Protein AF-A0AAN6SL76-F1 (afdb_monomer_lite)

Secondary structure (DSSP, 8-state):
-HHHHHHHHHTT-SS--HHHHHHHHHHHHTPPPPHHHHHHHHHHHHTT-S-EEEEE--GGGS--GGGHHHHHHHHHHHHHHHSTTTEEEEE-----GGGHHHHTTTT--SHHHHHHHHHT--SSHHHHHHHHHHTS-GGGHHHHHHHHHHHHH-SSPEEHHHHHHHHH--TTSSSSS-GGG--SSGGGGGGTSTTT-EEEEE--SSGGG-EEEEE-S-HHHHHHHTSHHHHTSTTGGG---HHHHHHHHHHHHHHHHHHHHT--HHHHHTT---TTHHHHHHHHHHHHHTS-GGGS-TT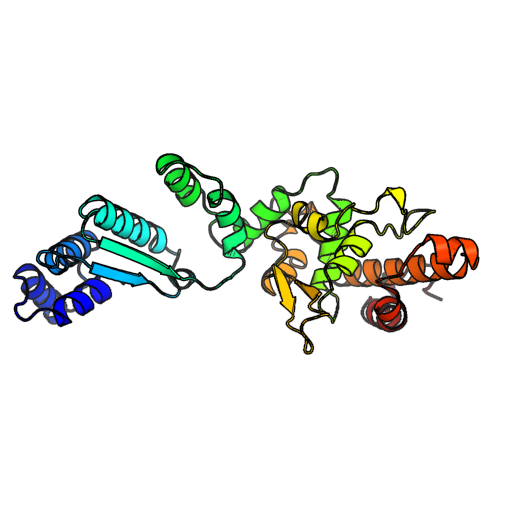T--

Structure (mmCIF, N/CA/C/O backbone):
data_AF-A0AAN6SL76-F1
#
_entry.id   AF-A0AAN6SL76-F1
#
loop_
_atom_site.group_PDB
_atom_site.id
_atom_site.type_symbol
_atom_site.label_atom_id
_atom_site.label_alt_id
_atom_site.label_comp_id
_atom_site.label_asym_id
_atom_site.label_entity_id
_atom_site.label_seq_id
_atom_site.pdbx_PDB_ins_code
_atom_site.Cartn_x
_atom_site.Cartn_y
_atom_site.Cartn_z
_atom_site.occupancy
_atom_site.B_iso_or_equiv
_atom_site.auth_seq_id
_atom_site.auth_comp_id
_atom_site.auth_asym_id
_atom_site.auth_atom_id
_atom_site.pdbx_PDB_model_num
ATOM 1 N N . MET A 1 1 ? -16.957 -5.803 28.750 1.00 74.31 1 MET A N 1
ATOM 2 C CA . MET A 1 1 ? -16.153 -4.587 28.997 1.00 74.31 1 MET A CA 1
ATOM 3 C C . MET A 1 1 ? -16.801 -3.618 29.992 1.00 74.31 1 MET A C 1
ATOM 5 O O . MET A 1 1 ? -16.185 -3.371 31.018 1.00 74.31 1 MET A O 1
ATOM 9 N N . LEU A 1 2 ? -18.035 -3.133 29.777 1.00 77.12 2 LEU A N 1
ATOM 10 C CA . LEU A 1 2 ? -18.722 -2.196 30.699 1.00 77.12 2 LEU A CA 1
ATOM 11 C C . LEU A 1 2 ? -18.770 -2.674 32.162 1.00 77.12 2 LEU A C 1
ATOM 13 O O . LEU A 1 2 ? -18.419 -1.925 33.066 1.00 77.12 2 LEU A O 1
ATOM 17 N N . ALA A 1 3 ? -19.094 -3.952 32.389 1.00 78.44 3 ALA A N 1
ATOM 18 C CA . ALA A 1 3 ? -19.070 -4.558 33.723 1.00 78.44 3 ALA A CA 1
ATOM 19 C C . ALA A 1 3 ? -17.688 -4.478 34.403 1.00 78.44 3 ALA A C 1
ATOM 21 O O . ALA A 1 3 ? -17.600 -4.302 35.614 1.00 78.44 3 ALA A O 1
ATOM 22 N N . SER A 1 4 ? -16.601 -4.576 33.628 1.00 81.56 4 SER A N 1
ATOM 23 C CA . SER A 1 4 ? -15.237 -4.445 34.150 1.00 81.56 4 SER A CA 1
ATOM 24 C C . SER A 1 4 ? -14.939 -3.006 34.564 1.00 81.56 4 SER A C 1
ATOM 26 O O . SER A 1 4 ? -14.379 -2.795 35.633 1.00 81.56 4 SER A O 1
ATOM 28 N N . LEU A 1 5 ? -15.350 -2.022 33.758 1.00 82.56 5 LEU A N 1
ATOM 29 C CA . LEU A 1 5 ? -15.181 -0.603 34.084 1.00 82.56 5 LEU A CA 1
ATOM 30 C C . LEU A 1 5 ? -15.955 -0.227 35.353 1.00 82.56 5 LEU A C 1
ATOM 32 O O . LEU A 1 5 ? -15.377 0.349 36.272 1.00 82.56 5 LEU A O 1
ATOM 36 N N . ALA A 1 6 ? -17.227 -0.630 35.441 1.00 81.81 6 ALA A N 1
ATOM 37 C CA . ALA A 1 6 ? -18.047 -0.412 36.631 1.00 81.81 6 ALA A CA 1
ATOM 38 C C . ALA A 1 6 ? -17.403 -1.056 37.870 1.00 81.81 6 ALA A C 1
ATOM 40 O O . ALA A 1 6 ? -17.207 -0.388 38.882 1.00 81.81 6 ALA A O 1
ATOM 41 N N . LYS A 1 7 ? -16.957 -2.318 37.765 1.00 81.19 7 LYS A N 1
ATOM 42 C CA . LYS A 1 7 ? -16.246 -3.015 38.848 1.00 81.19 7 LYS A CA 1
ATOM 43 C C . LYS A 1 7 ? -14.981 -2.272 39.292 1.00 81.19 7 LYS A C 1
ATOM 45 O O . LYS A 1 7 ? -14.752 -2.132 40.490 1.00 81.19 7 LYS A O 1
ATOM 50 N N . GLN A 1 8 ? -14.154 -1.820 38.351 1.00 84.62 8 GLN A N 1
ATOM 51 C CA . GLN A 1 8 ? -12.899 -1.125 38.654 1.00 84.62 8 GLN A CA 1
ATOM 52 C C . GLN A 1 8 ? -13.138 0.218 39.350 1.00 84.62 8 GLN A C 1
ATOM 54 O O . GLN A 1 8 ? -12.420 0.544 40.292 1.00 84.62 8 GLN A O 1
ATOM 59 N N . LEU A 1 9 ? -14.166 0.965 38.942 1.00 82.62 9 LEU A N 1
ATOM 60 C CA . LEU A 1 9 ? -14.553 2.215 39.599 1.00 82.62 9 LEU A CA 1
ATOM 61 C C . LEU A 1 9 ? -15.116 1.968 40.999 1.00 82.62 9 LEU A C 1
ATOM 63 O O . LEU A 1 9 ? -14.735 2.652 41.945 1.00 82.62 9 LEU A O 1
ATOM 67 N N . CYS A 1 10 ? -15.958 0.948 41.162 1.00 80.75 10 CYS A N 1
ATOM 68 C CA . CYS A 1 10 ? -16.497 0.576 42.467 1.00 80.75 10 CYS A CA 1
ATOM 69 C C . CYS A 1 10 ? -15.416 0.104 43.441 1.00 80.75 10 CYS A C 1
ATOM 71 O O . CYS A 1 10 ? -15.482 0.445 44.616 1.00 80.75 10 CYS A O 1
ATOM 73 N N . ALA A 1 11 ? -14.382 -0.593 42.963 1.00 80.56 11 ALA A N 1
ATOM 74 C CA . ALA A 1 11 ? -13.235 -0.981 43.786 1.00 80.56 11 ALA A CA 1
ATOM 75 C C . ALA A 1 11 ? -12.444 0.222 44.339 1.00 80.56 11 ALA A C 1
ATOM 77 O O . ALA A 1 11 ? -11.642 0.065 45.256 1.00 80.56 11 ALA A O 1
ATOM 78 N N . ARG A 1 12 ? -12.655 1.42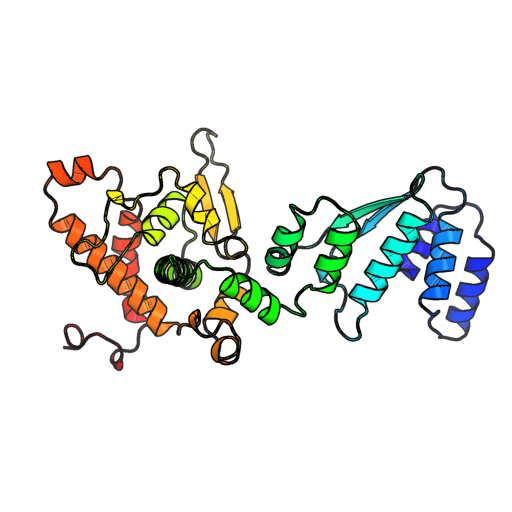6 43.794 1.00 81.44 12 ARG A N 1
ATOM 79 C CA . ARG A 1 12 ? -12.060 2.679 44.277 1.00 81.44 12 ARG A CA 1
ATOM 80 C C . ARG A 1 12 ? -12.983 3.457 45.216 1.00 81.44 12 ARG A C 1
ATOM 82 O O . ARG A 1 12 ? -12.661 4.593 45.557 1.00 81.44 12 ARG A O 1
ATOM 89 N N . ARG A 1 13 ? -14.114 2.877 45.640 1.00 74.94 13 ARG A N 1
ATOM 90 C CA . ARG A 1 13 ? -15.057 3.507 46.573 1.00 74.94 13 ARG A CA 1
ATOM 91 C C . ARG A 1 13 ? -15.061 2.813 47.935 1.00 74.94 13 ARG A C 1
ATOM 93 O O . ARG A 1 13 ? -15.042 1.588 47.983 1.00 74.94 13 ARG A O 1
ATOM 100 N N . PRO A 1 14 ? -15.174 3.581 49.032 1.00 68.62 14 PRO A N 1
ATOM 101 C CA . PRO A 1 14 ? -15.390 3.016 50.361 1.00 68.62 14 PRO A CA 1
ATOM 102 C C . PRO A 1 14 ? -16.825 2.496 50.563 1.00 68.62 14 PRO A C 1
ATOM 104 O O . PRO A 1 14 ? -17.034 1.621 51.394 1.00 68.62 14 PRO A O 1
ATOM 107 N N . VAL A 1 15 ? -17.806 3.007 49.804 1.00 74.75 15 VAL A N 1
ATOM 108 C CA . VAL A 1 15 ? -19.219 2.594 49.873 1.00 74.75 15 VAL A CA 1
ATOM 109 C C . VAL A 1 15 ? -19.714 2.226 48.476 1.00 74.75 15 VAL A C 1
ATOM 111 O O . VAL A 1 15 ? -19.543 2.996 47.525 1.00 74.75 15 VAL A O 1
ATOM 114 N N . LEU A 1 16 ? -20.313 1.041 48.352 1.00 70.44 16 LEU A N 1
ATOM 115 C CA . LEU A 1 16 ? -20.856 0.533 47.095 1.00 70.44 16 LEU A CA 1
ATOM 116 C C . LEU A 1 16 ? -22.226 1.186 46.807 1.00 70.44 16 LEU A C 1
ATOM 118 O O . LEU A 1 16 ? -23.068 1.237 47.701 1.00 70.44 16 LEU A O 1
ATOM 122 N N . PRO A 1 17 ? -22.495 1.677 45.584 1.00 71.88 17 PRO A N 1
ATOM 123 C CA . PRO A 1 17 ? -23.840 2.122 45.211 1.00 71.88 17 PRO A CA 1
ATOM 124 C C . PRO A 1 17 ? -24.850 0.961 45.232 1.00 71.88 17 PRO A C 1
ATOM 126 O O . PRO A 1 17 ? -24.512 -0.128 44.775 1.00 71.88 17 PRO A O 1
ATOM 129 N N . GLN A 1 18 ? -26.105 1.206 45.638 1.00 69.06 18 GLN A N 1
ATOM 130 C CA . GLN A 1 18 ? -27.192 0.198 45.649 1.00 69.06 18 GLN A CA 1
ATOM 131 C C . GLN A 1 18 ? -27.368 -0.523 44.302 1.00 69.06 18 GLN A C 1
ATOM 133 O O . GLN A 1 18 ? -27.629 -1.720 44.249 1.00 69.06 18 GLN A O 1
ATOM 138 N N . LEU A 1 19 ? -27.157 0.184 43.188 1.00 67.31 19 LEU A N 1
ATOM 139 C CA . LEU A 1 19 ? -27.242 -0.396 41.845 1.00 67.31 19 LEU A CA 1
ATOM 140 C C . LEU A 1 19 ? -26.150 -1.453 41.564 1.00 67.31 19 LEU A C 1
ATOM 142 O O . LEU A 1 19 ? -26.246 -2.183 40.587 1.00 67.31 19 LEU A O 1
ATOM 146 N N . MET A 1 20 ? -25.097 -1.539 42.385 1.00 68.25 20 MET A N 1
ATOM 147 C CA . MET A 1 20 ? -24.097 -2.610 42.294 1.00 68.25 20 MET A CA 1
ATOM 148 C C . MET A 1 20 ? -24.477 -3.853 43.089 1.00 68.25 20 MET A C 1
ATOM 150 O O . MET A 1 20 ? -24.061 -4.947 42.713 1.00 68.25 20 MET A O 1
ATOM 154 N N . GLU A 1 21 ? -25.255 -3.709 44.162 1.00 68.50 21 GLU A N 1
ATOM 155 C CA . GLU A 1 21 ? -25.778 -4.856 44.912 1.00 68.50 21 GLU A CA 1
ATOM 156 C C . GLU A 1 21 ? -26.718 -5.671 44.020 1.00 68.50 21 GLU A C 1
ATOM 158 O O . GLU A 1 21 ? -26.606 -6.893 43.953 1.00 68.50 21 GLU A O 1
ATOM 163 N N . SER A 1 22 ? -27.529 -5.000 43.195 1.00 70.88 22 SER A N 1
ATOM 164 C CA . SER A 1 22 ? -28.382 -5.682 42.217 1.00 70.88 22 SER A CA 1
ATOM 165 C C . SER A 1 22 ? -27.598 -6.404 41.113 1.00 70.88 22 SER A C 1
ATOM 167 O O . SER A 1 22 ? -28.089 -7.388 40.570 1.00 70.88 22 SER A O 1
ATOM 169 N N . LEU A 1 23 ? -26.358 -5.995 40.797 1.00 74.19 23 LEU A N 1
ATOM 170 C CA . LEU A 1 23 ? -25.490 -6.740 39.870 1.00 74.19 23 LEU A CA 1
ATOM 171 C C . LEU A 1 23 ? -24.939 -8.037 40.478 1.00 74.19 23 LEU A C 1
ATOM 173 O O . LEU A 1 23 ? -24.610 -8.960 39.729 1.00 74.19 23 LEU A O 1
ATOM 177 N N . TYR A 1 24 ? -24.833 -8.125 41.807 1.00 70.00 24 TYR A N 1
ATOM 178 C CA . TYR A 1 24 ? -24.441 -9.362 42.485 1.00 70.00 24 TYR A CA 1
ATOM 179 C C . TYR A 1 24 ? -25.513 -10.449 42.340 1.00 70.00 24 TYR A C 1
ATOM 181 O O . TYR A 1 24 ? -25.159 -11.608 42.135 1.00 70.00 24 TYR A O 1
ATOM 189 N N . GLU A 1 25 ? -26.798 -10.085 42.320 1.00 78.69 25 GLU A N 1
ATOM 190 C CA . GLU A 1 25 ? -27.895 -11.042 42.104 1.00 78.69 25 GLU A CA 1
ATOM 191 C C . GLU A 1 25 ? -27.812 -11.735 40.735 1.00 78.69 25 GLU A C 1
ATOM 193 O O . GLU A 1 25 ? -28.042 -12.940 40.635 1.00 78.69 25 GLU A O 1
ATOM 198 N N . TYR A 1 26 ? -27.410 -11.018 39.677 1.00 80.50 26 TYR A N 1
ATOM 199 C CA . TYR A 1 26 ? -27.177 -11.628 38.357 1.00 80.50 26 TYR A CA 1
ATOM 200 C C . TYR A 1 26 ? -26.077 -12.691 38.410 1.00 80.50 26 TYR A C 1
ATOM 202 O O . TYR A 1 26 ? -26.186 -13.734 37.766 1.00 80.50 26 TYR A O 1
ATOM 210 N N . LYS A 1 27 ? -25.026 -12.451 39.207 1.00 73.88 27 LYS A N 1
ATOM 211 C CA . LYS A 1 27 ? -23.938 -13.414 39.400 1.00 73.88 27 LYS A CA 1
ATOM 212 C C . LYS A 1 27 ? -24.430 -14.673 40.116 1.00 73.88 27 LYS A C 1
ATOM 214 O O . LYS A 1 27 ? -24.034 -15.762 39.713 1.00 73.88 27 LYS A O 1
ATOM 219 N N . GLU A 1 28 ? -25.279 -14.537 41.134 1.00 78.94 28 GLU A N 1
ATOM 220 C CA . GLU A 1 28 ? -25.865 -15.689 41.837 1.00 78.94 28 GLU A CA 1
ATOM 221 C C . GLU A 1 28 ? -26.805 -16.508 40.945 1.00 78.94 28 GLU A C 1
ATOM 223 O O . GLU A 1 28 ? -26.819 -17.733 41.031 1.00 78.94 28 GLU A O 1
ATOM 228 N N . ARG A 1 29 ? -27.531 -15.851 40.033 1.00 83.88 29 ARG A N 1
ATOM 229 C CA . ARG A 1 29 ? -28.423 -16.510 39.062 1.00 83.88 29 ARG A CA 1
ATOM 230 C C . ARG A 1 29 ? -27.704 -17.083 37.835 1.00 83.88 29 ARG A C 1
ATOM 232 O O . ARG A 1 29 ? -28.327 -17.768 37.033 1.00 83.88 29 ARG A O 1
ATOM 239 N N . GLY A 1 30 ? -26.406 -16.816 37.666 1.00 77.69 30 GLY A N 1
ATOM 240 C CA . GLY A 1 30 ? -25.647 -17.223 36.477 1.00 77.69 30 GLY A CA 1
ATOM 241 C C . GLY A 1 30 ? -26.026 -16.456 35.202 1.00 77.69 30 GLY A C 1
ATOM 242 O O . GLY A 1 30 ? -25.712 -16.892 34.094 1.00 77.69 30 GLY A O 1
ATOM 243 N N . GLU A 1 31 ? -26.685 -15.308 35.345 1.00 83.38 31 GLU A N 1
ATOM 244 C CA . GLU A 1 31 ? -27.176 -14.487 34.243 1.00 83.38 31 GLU A CA 1
ATOM 245 C C . GLU A 1 31 ? -26.213 -13.335 33.926 1.00 83.38 31 GLU A C 1
ATOM 247 O O . GLU A 1 31 ? -25.402 -12.903 34.750 1.00 83.38 31 GLU A O 1
ATOM 252 N N . ARG A 1 32 ? -26.293 -12.807 32.698 1.00 78.12 32 ARG A N 1
ATOM 253 C CA . ARG A 1 32 ? -25.546 -11.607 32.300 1.00 78.12 32 ARG A CA 1
ATOM 254 C C . ARG A 1 32 ? -26.485 -10.398 32.273 1.00 78.12 32 ARG A C 1
ATOM 256 O O . ARG A 1 32 ? -27.468 -10.453 31.537 1.00 78.12 32 ARG A O 1
ATOM 263 N N . PRO A 1 33 ? -26.163 -9.305 32.990 1.00 83.38 33 PRO A N 1
ATOM 264 C CA . PRO A 1 33 ? -26.927 -8.068 32.899 1.00 83.38 33 PRO A CA 1
ATOM 265 C C . PRO A 1 33 ? -26.905 -7.521 31.470 1.00 83.38 33 PRO A C 1
ATOM 267 O O . PRO A 1 33 ? -25.898 -7.650 30.759 1.00 83.38 33 PRO A O 1
ATOM 270 N N . ASP A 1 34 ? -27.995 -6.882 31.057 1.00 83.25 34 ASP A N 1
ATOM 271 C CA . ASP A 1 34 ? -28.067 -6.261 29.741 1.00 83.25 34 ASP A CA 1
ATOM 272 C C . ASP A 1 34 ? -27.229 -4.967 29.658 1.00 83.25 34 ASP A C 1
ATOM 274 O O . ASP A 1 34 ? -26.733 -4.426 30.652 1.00 83.25 34 ASP A O 1
ATOM 278 N N . ALA A 1 35 ? -27.041 -4.459 28.436 1.00 76.56 35 ALA A N 1
ATOM 279 C CA . ALA A 1 35 ? -26.219 -3.276 28.194 1.00 76.56 35 ALA A CA 1
ATOM 280 C C . ALA A 1 35 ? -26.746 -2.011 28.895 1.00 76.56 35 ALA A C 1
ATOM 282 O O . ALA A 1 35 ? -25.937 -1.204 29.348 1.00 76.56 35 ALA A O 1
ATOM 283 N N . LYS A 1 36 ? -28.071 -1.842 29.017 1.00 82.69 36 LYS A N 1
ATOM 284 C CA . LYS A 1 36 ? -28.673 -0.688 29.700 1.00 82.69 36 LYS A CA 1
ATOM 285 C C . LYS A 1 36 ? -28.446 -0.778 31.203 1.00 82.69 36 LYS A C 1
ATOM 287 O O . LYS A 1 36 ? -28.113 0.229 31.822 1.00 82.69 36 LYS A O 1
ATOM 292 N N . THR A 1 37 ? -28.575 -1.972 31.783 1.00 85.31 37 THR A N 1
ATOM 293 C CA . THR A 1 37 ? -28.266 -2.205 33.199 1.00 85.31 37 THR A CA 1
ATOM 294 C C . THR A 1 37 ? -26.800 -1.884 33.493 1.00 85.31 37 THR A C 1
ATOM 296 O O . THR A 1 37 ? -26.505 -1.177 34.453 1.00 85.31 37 THR A O 1
ATOM 299 N N . LEU A 1 38 ? -25.876 -2.342 32.639 1.00 83.94 38 LEU A N 1
ATOM 300 C CA . LEU A 1 38 ? -24.441 -2.070 32.787 1.00 83.94 38 LEU A CA 1
ATOM 301 C C . LEU A 1 38 ? -24.077 -0.592 32.582 1.00 83.94 38 LEU A C 1
ATOM 303 O O . LEU A 1 38 ? -23.156 -0.098 33.228 1.00 83.94 38 LEU A O 1
ATOM 307 N N . GLU A 1 39 ? -24.783 0.117 31.704 1.00 82.88 39 GLU A N 1
ATOM 308 C CA . GLU A 1 39 ? -24.615 1.558 31.490 1.00 82.88 39 GLU A CA 1
ATOM 309 C C . GLU A 1 39 ? -25.075 2.363 32.712 1.00 82.88 39 GLU A C 1
ATOM 311 O O . GLU A 1 39 ? -24.324 3.193 33.225 1.00 82.88 39 GLU A O 1
ATOM 316 N N . ALA A 1 40 ? -26.265 2.065 33.243 1.00 83.88 40 ALA A N 1
ATOM 317 C CA . ALA A 1 40 ? -26.762 2.687 34.470 1.00 83.88 40 ALA A CA 1
ATOM 318 C C . ALA A 1 40 ? -25.822 2.413 35.654 1.00 83.88 40 ALA A C 1
ATOM 320 O O . ALA A 1 40 ? -25.517 3.311 36.441 1.00 83.88 40 ALA A O 1
ATOM 321 N N . ALA A 1 41 ? -25.305 1.187 35.737 1.00 83.62 41 ALA A N 1
ATOM 322 C CA . ALA A 1 41 ? -24.309 0.793 36.716 1.00 83.62 41 ALA A CA 1
ATOM 323 C C . ALA A 1 41 ? -23.017 1.615 36.608 1.00 83.62 41 ALA A C 1
ATOM 325 O O . ALA A 1 41 ? -22.534 2.144 37.609 1.00 83.62 41 ALA A O 1
ATOM 326 N N . LEU A 1 42 ? -22.471 1.766 35.401 1.00 82.88 42 LEU A N 1
ATOM 327 C CA . LEU A 1 42 ? -21.270 2.564 35.172 1.00 82.88 42 LEU A CA 1
ATOM 328 C C . LEU A 1 42 ? -21.478 4.028 35.593 1.00 82.88 42 LEU A C 1
ATOM 330 O O . LEU A 1 42 ? -20.645 4.582 36.308 1.00 82.88 42 LEU A O 1
ATOM 334 N N . MET A 1 43 ? -22.617 4.621 35.230 1.00 82.31 43 MET A N 1
ATOM 335 C CA . MET A 1 43 ? -22.974 5.990 35.620 1.00 82.31 43 MET A CA 1
ATOM 336 C C . MET A 1 43 ? -23.095 6.147 37.142 1.00 82.31 43 MET A C 1
ATOM 338 O O . MET A 1 43 ? -22.551 7.092 37.715 1.00 82.31 43 MET A O 1
ATOM 342 N N . ALA A 1 44 ? -23.749 5.201 37.822 1.00 83.56 44 ALA A N 1
ATOM 343 C CA . ALA A 1 44 ? -23.850 5.200 39.281 1.00 83.56 44 ALA A CA 1
ATOM 344 C C . ALA A 1 44 ? -22.480 5.016 39.961 1.00 83.56 44 ALA A C 1
ATOM 346 O O . ALA A 1 44 ? -22.206 5.635 40.990 1.00 83.56 44 ALA A O 1
ATOM 347 N N . ALA A 1 45 ? -21.602 4.196 39.377 1.00 83.62 45 ALA A N 1
ATOM 348 C CA . ALA A 1 45 ? -20.240 3.998 39.862 1.00 83.62 45 ALA A CA 1
ATOM 349 C C . ALA A 1 45 ? -19.405 5.282 39.753 1.00 83.62 45 ALA A C 1
ATOM 351 O O . ALA A 1 45 ? -18.648 5.586 40.672 1.00 83.62 45 ALA A O 1
ATOM 352 N N . MET A 1 46 ? -19.579 6.053 38.676 1.00 81.19 46 MET A N 1
ATOM 353 C CA . MET A 1 46 ? -18.930 7.354 38.480 1.00 81.19 46 MET A CA 1
ATOM 354 C C . MET A 1 46 ? -19.495 8.457 39.389 1.00 81.19 46 MET A C 1
ATOM 356 O O . MET A 1 46 ? -18.778 9.393 39.746 1.00 81.19 46 MET A O 1
ATOM 360 N N . GLY A 1 47 ? -20.771 8.364 39.771 1.00 78.31 47 GLY A N 1
ATOM 361 C CA . GLY A 1 47 ? -21.442 9.364 40.598 1.00 78.31 47 GLY A CA 1
ATOM 362 C C . GLY A 1 47 ? -20.772 9.537 41.962 1.00 78.31 47 GLY A C 1
ATOM 363 O O . GLY A 1 47 ? -20.773 8.616 42.772 1.00 78.31 47 GLY A O 1
ATOM 364 N N . GLY A 1 48 ? -20.231 10.725 42.239 1.00 77.88 48 GLY A N 1
ATOM 365 C CA . GLY A 1 48 ? -19.527 11.060 43.485 1.00 77.88 48 GLY A CA 1
ATOM 366 C C . GLY A 1 48 ? -18.000 11.117 43.371 1.00 77.88 48 GLY A C 1
ATOM 367 O O . GLY A 1 48 ? -17.341 11.418 44.361 1.00 77.88 48 GLY A O 1
ATOM 368 N N . PHE A 1 49 ? -17.436 10.874 42.187 1.00 80.38 49 PHE A N 1
ATOM 369 C CA . PHE A 1 49 ? -16.070 11.281 41.859 1.00 80.38 49 PHE A CA 1
ATOM 370 C C . PHE A 1 49 ? -16.079 12.690 41.248 1.00 80.38 49 PHE A C 1
ATOM 372 O O . PHE A 1 49 ? -16.937 13.001 40.423 1.00 80.38 49 PHE A O 1
ATOM 379 N N . SER A 1 50 ? -15.117 13.538 41.624 1.00 82.62 50 SER A N 1
ATOM 380 C CA . SER A 1 50 ? -14.913 14.854 40.995 1.00 82.62 50 SER A CA 1
ATOM 381 C C . SER A 1 50 ? -14.343 14.733 39.582 1.00 82.62 50 SER A C 1
ATOM 383 O O . SER A 1 50 ? -14.623 15.558 38.718 1.00 82.62 50 SER A O 1
ATOM 385 N N . THR A 1 51 ? -13.543 13.695 39.338 1.00 83.56 51 THR A N 1
ATOM 386 C CA . THR A 1 51 ? -12.950 13.402 38.036 1.00 83.56 51 THR A CA 1
ATOM 387 C C . THR A 1 51 ? -12.698 11.904 37.916 1.00 83.56 51 THR A C 1
ATOM 389 O O . THR A 1 51 ? -12.194 11.269 38.842 1.00 83.56 51 THR A O 1
ATOM 392 N N . VAL A 1 52 ? -13.031 11.336 36.763 1.00 83.50 52 VAL A N 1
ATOM 393 C CA . VAL A 1 52 ? -12.855 9.930 36.415 1.00 83.50 52 VAL A CA 1
ATOM 394 C C . VAL A 1 52 ? -12.065 9.860 35.117 1.00 83.50 52 VAL A C 1
ATOM 396 O O . VAL A 1 52 ? -12.485 10.406 34.100 1.00 83.50 52 VAL A O 1
ATOM 399 N N . HIS A 1 53 ? -10.934 9.159 35.151 1.00 83.88 53 HIS A N 1
ATOM 400 C CA . HIS A 1 53 ? -10.135 8.867 33.966 1.00 83.88 53 HIS A CA 1
ATOM 401 C C . HIS A 1 53 ? -10.317 7.400 33.596 1.00 83.88 53 HIS A C 1
ATOM 403 O O . HIS A 1 53 ? -10.006 6.516 34.396 1.00 83.88 53 HIS A O 1
ATOM 409 N N . ILE A 1 54 ? -10.819 7.141 32.391 1.00 83.06 54 ILE A N 1
ATOM 410 C CA . ILE A 1 54 ? -10.943 5.788 31.852 1.00 83.06 54 ILE A CA 1
ATOM 411 C C . ILE A 1 54 ? -9.944 5.631 30.713 1.00 83.06 54 ILE A C 1
ATOM 413 O O . ILE A 1 54 ? -10.020 6.337 29.709 1.00 83.06 54 ILE A O 1
ATOM 417 N N . VAL A 1 55 ? -9.033 4.673 30.868 1.00 82.69 55 VAL A N 1
ATOM 418 C CA . VAL A 1 55 ? -8.149 4.227 29.792 1.00 82.69 55 VAL A CA 1
ATOM 419 C C . VAL A 1 55 ? -8.682 2.903 29.266 1.00 82.69 55 VAL A C 1
ATOM 421 O O . VAL A 1 55 ? -8.839 1.942 30.019 1.00 82.69 55 VAL A O 1
ATOM 424 N N . ILE A 1 56 ? -9.003 2.878 27.981 1.00 78.19 56 ILE A N 1
ATOM 425 C CA . ILE A 1 56 ? -9.417 1.681 27.262 1.00 78.19 56 ILE A CA 1
ATOM 426 C C . ILE A 1 56 ? -8.255 1.283 26.377 1.00 78.19 56 ILE A C 1
ATOM 428 O O . ILE A 1 56 ? -7.956 2.008 25.435 1.00 78.19 56 ILE A O 1
ATOM 432 N N . ASP A 1 57 ? -7.640 0.143 26.662 1.00 78.69 57 ASP A N 1
ATOM 433 C CA . ASP A 1 57 ? -6.602 -0.414 25.803 1.00 78.69 57 ASP A CA 1
ATOM 434 C C . ASP A 1 57 ? -7.153 -1.458 24.829 1.00 78.69 57 ASP A C 1
ATOM 436 O O . ASP A 1 57 ? -8.190 -2.072 25.096 1.00 78.69 57 ASP A O 1
ATOM 440 N N . ALA A 1 58 ? -6.460 -1.618 23.699 1.00 72.88 58 ALA A N 1
ATOM 441 C CA . ALA A 1 58 ? -6.748 -2.588 22.645 1.00 72.88 58 ALA A CA 1
ATOM 442 C C . ALA A 1 58 ? -8.212 -2.586 22.154 1.00 72.88 58 ALA A C 1
ATOM 444 O O . ALA A 1 58 ? -8.856 -3.633 22.057 1.00 72.88 58 ALA A O 1
ATOM 445 N N . MET A 1 59 ? -8.775 -1.412 21.823 1.00 72.44 59 MET A N 1
ATOM 446 C CA . MET A 1 59 ? -10.146 -1.343 21.274 1.00 72.44 59 MET A CA 1
ATOM 447 C C . MET A 1 59 ? -10.363 -2.221 20.026 1.00 72.44 59 MET A C 1
ATOM 449 O O . MET A 1 59 ? -11.492 -2.648 19.767 1.00 72.44 59 MET A O 1
ATOM 453 N N . ASP A 1 60 ? -9.304 -2.497 19.267 1.00 66.19 60 ASP A N 1
ATOM 454 C CA . ASP A 1 60 ? -9.283 -3.396 18.109 1.00 66.19 60 ASP A CA 1
ATOM 455 C C . ASP A 1 60 ? -9.635 -4.851 18.450 1.00 66.19 60 ASP A C 1
ATOM 457 O O . ASP A 1 60 ? -10.199 -5.549 17.608 1.00 66.19 60 ASP A O 1
ATOM 461 N N . GLU A 1 61 ? -9.439 -5.296 19.691 1.00 67.31 61 GLU A N 1
ATOM 462 C CA . GLU A 1 61 ? -9.821 -6.643 20.133 1.00 67.31 61 GLU A CA 1
ATOM 463 C C . GLU A 1 61 ? -11.331 -6.763 20.430 1.00 67.31 61 GLU A C 1
ATOM 465 O O . GLU A 1 61 ? -11.848 -7.859 20.658 1.00 67.31 61 GLU A O 1
ATOM 470 N N . CYS A 1 62 ? -12.087 -5.653 20.408 1.00 67.06 62 CYS A N 1
ATOM 471 C CA . CYS A 1 62 ? -13.531 -5.686 20.630 1.00 67.06 62 CYS A CA 1
ATOM 472 C C . CYS A 1 62 ? -14.256 -6.312 19.420 1.00 67.06 62 CYS A C 1
ATOM 474 O O . CYS A 1 62 ? -14.176 -5.745 18.322 1.00 67.06 62 CYS A O 1
ATOM 476 N N . PRO A 1 63 ? -15.005 -7.422 19.589 1.00 65.75 63 PRO A N 1
ATOM 477 C CA . PRO A 1 63 ? -15.652 -8.114 18.479 1.00 65.75 63 PRO A CA 1
ATOM 478 C C . PRO A 1 63 ? -16.589 -7.209 17.670 1.00 65.75 63 PRO A C 1
ATOM 480 O O . PRO A 1 63 ? -17.430 -6.484 18.207 1.00 65.75 63 PRO A O 1
ATOM 483 N N . VAL A 1 64 ? -16.469 -7.273 16.343 1.00 60.44 64 VAL A N 1
ATOM 484 C CA . VAL A 1 64 ? -17.387 -6.576 15.423 1.00 60.44 64 VAL A CA 1
ATOM 485 C C . VAL A 1 64 ? -18.650 -7.407 15.168 1.00 60.44 64 VAL A C 1
ATOM 487 O O . VAL A 1 64 ? -19.724 -6.863 14.896 1.00 60.44 64 VAL A O 1
ATOM 490 N N . LEU A 1 65 ? -18.541 -8.733 15.315 1.00 55.88 65 LEU A N 1
ATOM 491 C CA . LEU A 1 65 ? -19.652 -9.677 15.209 1.00 55.88 65 LEU A CA 1
ATOM 492 C C . LEU A 1 65 ? -20.829 -9.227 16.085 1.00 55.88 65 LEU A C 1
ATOM 494 O O . LEU A 1 65 ? -20.657 -8.810 17.228 1.00 55.88 65 LEU A O 1
ATOM 498 N N . LYS A 1 66 ? -22.043 -9.294 15.525 1.00 64.44 66 LYS A N 1
ATOM 499 C CA . LYS A 1 66 ? -23.302 -8.907 16.194 1.00 64.44 66 LYS A CA 1
ATOM 500 C C . LYS A 1 66 ? -23.372 -7.437 16.658 1.00 64.44 66 LYS A C 1
ATOM 502 O O . LYS A 1 66 ? -24.258 -7.083 17.437 1.00 64.44 66 LYS A O 1
ATOM 507 N N . GLY A 1 67 ? -22.490 -6.566 16.157 1.00 66.06 67 GLY A N 1
ATOM 508 C CA . GLY A 1 67 ? -22.505 -5.128 16.440 1.00 66.06 67 GLY A CA 1
ATOM 509 C C . GLY A 1 67 ? -22.035 -4.755 17.849 1.00 66.06 67 GLY A C 1
ATOM 510 O O . GLY A 1 67 ? -22.376 -3.676 18.334 1.00 66.06 67 GLY A O 1
ATOM 511 N N . GLU A 1 68 ? -21.275 -5.624 18.522 1.00 70.44 68 GLU A N 1
ATOM 512 C CA . GLU A 1 68 ? -20.825 -5.407 19.903 1.00 70.44 68 GLU A CA 1
ATOM 513 C C . GLU A 1 68 ? -19.928 -4.170 20.041 1.00 70.44 68 GLU A C 1
ATOM 515 O O . GLU A 1 68 ? -20.198 -3.328 20.900 1.00 70.44 68 GLU A O 1
ATOM 520 N N . ARG A 1 69 ? -18.950 -3.988 19.141 1.00 72.75 69 ARG A N 1
ATOM 521 C CA . ARG A 1 69 ? -18.106 -2.778 19.091 1.00 72.75 69 ARG A CA 1
ATOM 522 C C . ARG A 1 69 ? -18.929 -1.495 18.955 1.00 72.75 69 ARG A C 1
ATOM 524 O O . ARG A 1 69 ? -18.708 -0.543 19.696 1.00 72.75 69 ARG A O 1
ATOM 531 N N . ARG A 1 70 ? -19.922 -1.474 18.058 1.00 70.44 70 ARG A N 1
ATOM 532 C CA . ARG A 1 70 ? -20.802 -0.307 17.865 1.00 70.44 70 ARG A CA 1
ATOM 533 C C . ARG A 1 70 ? -21.617 -0.005 19.120 1.00 70.44 70 ARG A C 1
ATOM 535 O O . ARG A 1 70 ? -21.657 1.138 19.552 1.00 70.44 70 ARG A O 1
ATOM 542 N N . ARG A 1 71 ? -22.200 -1.028 19.754 1.00 73.31 71 ARG A N 1
ATOM 543 C CA . ARG A 1 71 ? -22.945 -0.868 21.016 1.00 73.31 71 ARG A CA 1
ATOM 544 C C . ARG A 1 71 ? -22.056 -0.357 22.149 1.00 73.31 71 ARG A C 1
ATOM 546 O O . ARG A 1 71 ? -22.502 0.474 22.938 1.00 73.31 71 ARG A O 1
ATOM 553 N N . LEU A 1 72 ? -20.817 -0.839 22.233 1.00 74.88 72 LEU A N 1
ATOM 554 C CA . LEU A 1 72 ? -19.836 -0.366 23.204 1.00 74.88 72 LEU A CA 1
ATOM 555 C C . LEU A 1 72 ? -19.506 1.115 22.974 1.00 74.88 72 LEU A C 1
ATOM 557 O O . LEU A 1 72 ? -19.590 1.894 23.920 1.00 74.88 72 LEU A O 1
ATOM 561 N N . LEU A 1 73 ? -19.193 1.504 21.734 1.00 74.94 73 LEU A N 1
ATOM 562 C CA . LEU A 1 73 ? -18.902 2.893 21.367 1.00 74.94 73 LEU A CA 1
ATOM 563 C C . LEU A 1 73 ? -20.098 3.817 21.626 1.00 74.94 73 LEU A C 1
ATOM 565 O O . LEU A 1 73 ? -19.927 4.868 22.236 1.00 74.94 73 LEU A O 1
ATOM 569 N N . ASP A 1 74 ? -21.311 3.400 21.256 1.00 75.75 74 ASP A N 1
ATOM 570 C CA . ASP A 1 74 ? -22.537 4.154 21.537 1.00 75.75 74 ASP A CA 1
ATOM 571 C C . ASP A 1 74 ? -22.713 4.374 23.045 1.00 75.75 74 ASP A C 1
ATOM 573 O O . ASP A 1 74 ? -23.033 5.479 23.483 1.00 75.75 74 ASP A O 1
ATOM 577 N N . THR A 1 75 ? -22.455 3.342 23.852 1.00 74.69 75 THR A N 1
ATOM 578 C CA . THR A 1 75 ? -22.552 3.420 25.317 1.00 74.69 75 THR A CA 1
ATOM 579 C C . THR A 1 75 ? -21.497 4.357 25.900 1.00 74.69 75 THR A C 1
ATOM 581 O O . THR A 1 75 ? -21.811 5.207 26.732 1.00 74.69 75 THR A O 1
ATOM 584 N N . ILE A 1 76 ? -20.253 4.258 25.428 1.00 75.19 76 ILE A N 1
ATOM 585 C CA . ILE A 1 76 ? -19.159 5.155 25.811 1.00 75.19 76 ILE A CA 1
ATOM 586 C C . ILE A 1 76 ? -19.526 6.609 25.484 1.00 75.19 76 ILE A C 1
ATOM 588 O O . ILE A 1 76 ? -19.424 7.480 26.347 1.00 75.19 76 ILE A O 1
ATOM 592 N N . CYS A 1 77 ? -20.031 6.871 24.275 1.00 73.56 77 CYS A N 1
ATOM 593 C CA . CYS A 1 77 ? -20.458 8.204 23.863 1.00 73.56 77 CYS A CA 1
ATOM 594 C C . CYS A 1 77 ? -21.609 8.740 24.720 1.00 73.56 77 CYS A C 1
ATOM 596 O O . CYS A 1 77 ? -21.575 9.909 25.107 1.00 73.56 77 CYS A O 1
ATOM 598 N N . ARG A 1 78 ? -22.622 7.918 25.027 1.00 75.75 78 ARG A N 1
ATOM 599 C CA . ARG A 1 78 ? -23.726 8.313 25.917 1.00 75.75 78 ARG A CA 1
ATOM 600 C C . ARG A 1 78 ? -23.216 8.677 27.311 1.00 75.75 78 ARG A C 1
ATOM 602 O O . ARG A 1 78 ? -23.567 9.740 27.816 1.00 75.75 78 ARG A O 1
ATOM 609 N N . THR A 1 79 ? -22.320 7.864 27.867 1.00 71.69 79 THR A N 1
ATOM 610 C CA . THR A 1 79 ? -21.701 8.079 29.187 1.00 71.69 79 THR A CA 1
ATOM 611 C C . THR A 1 79 ? -20.894 9.384 29.219 1.00 71.69 79 THR A C 1
ATOM 613 O O . THR A 1 79 ? -21.092 10.217 30.101 1.00 71.69 79 THR A O 1
ATOM 616 N N . ALA A 1 80 ? -20.050 9.622 28.210 1.00 71.94 80 ALA A N 1
ATOM 617 C CA . ALA A 1 80 ? -19.270 10.855 28.081 1.00 71.94 80 ALA A CA 1
ATOM 618 C C . ALA A 1 80 ? -20.150 12.103 27.892 1.00 71.94 80 ALA A C 1
ATOM 620 O O . ALA A 1 80 ? -19.848 13.163 28.434 1.00 71.94 80 ALA A O 1
ATOM 621 N N . THR A 1 81 ? -21.267 11.978 27.166 1.00 73.88 81 THR A N 1
ATOM 622 C CA . THR A 1 81 ? -22.213 13.090 26.952 1.00 73.88 81 THR A CA 1
ATOM 623 C C . THR A 1 81 ? -22.995 13.425 28.224 1.00 73.88 81 THR A C 1
ATOM 625 O O . THR A 1 81 ? -23.305 14.587 28.464 1.00 73.88 81 THR A O 1
ATOM 628 N N . ALA A 1 82 ? -23.320 12.421 29.041 1.00 72.81 82 ALA A N 1
ATOM 629 C CA . ALA A 1 82 ? -24.077 12.601 30.276 1.00 72.81 82 ALA A CA 1
ATOM 630 C C . ALA A 1 82 ? -23.235 13.178 31.432 1.00 72.81 82 ALA A C 1
ATOM 632 O O . ALA A 1 82 ? -23.799 13.729 32.374 1.00 72.81 82 ALA A O 1
ATOM 633 N N . ALA A 1 83 ? -21.904 13.064 31.367 1.00 73.00 83 ALA A N 1
ATOM 634 C CA . ALA A 1 83 ? -20.985 13.488 32.426 1.00 73.00 83 ALA A CA 1
ATOM 635 C C . ALA A 1 83 ? -19.727 14.218 31.885 1.00 73.00 83 ALA A C 1
ATOM 637 O O . ALA A 1 83 ? -18.600 13.826 32.198 1.00 73.00 83 ALA A O 1
ATOM 638 N N . PRO A 1 84 ? -19.876 15.291 31.082 1.00 65.81 84 PRO A N 1
ATOM 639 C CA . PRO A 1 84 ? -18.770 15.870 30.311 1.00 65.81 84 PRO A CA 1
ATOM 640 C C . PRO A 1 84 ? -17.730 16.612 31.162 1.00 65.81 84 PRO A C 1
ATOM 642 O O . PRO A 1 84 ? -16.593 16.770 30.734 1.00 65.81 84 PRO A O 1
ATOM 645 N N . ALA A 1 85 ? -18.104 17.073 32.359 1.00 71.88 85 ALA A N 1
ATOM 646 C CA . ALA A 1 85 ? -17.196 17.772 33.271 1.00 71.88 85 ALA A CA 1
ATOM 647 C C . ALA A 1 85 ? -16.395 16.824 34.180 1.00 71.88 85 ALA A C 1
ATOM 649 O O . ALA A 1 85 ? -15.419 17.246 34.793 1.00 71.88 85 ALA A O 1
ATOM 650 N N . THR A 1 86 ? -16.819 15.563 34.301 1.00 76.12 86 THR A N 1
ATOM 651 C CA . THR A 1 86 ? -16.244 14.600 35.249 1.00 76.12 86 THR A CA 1
ATOM 652 C C . THR A 1 86 ? -15.565 13.420 34.565 1.00 76.12 86 THR A C 1
ATOM 654 O O . THR A 1 86 ? -14.723 12.794 35.198 1.00 76.12 86 THR A O 1
ATOM 657 N N . LEU A 1 87 ? -15.876 13.100 33.305 1.00 80.12 87 LEU A N 1
ATOM 658 C CA . LEU A 1 87 ? -15.321 11.938 32.607 1.00 80.12 87 LEU A CA 1
ATOM 659 C C . LEU A 1 87 ? -14.303 12.330 31.529 1.00 80.12 87 LEU A C 1
ATOM 661 O O . LEU A 1 87 ? -14.651 12.938 30.520 1.00 80.12 87 LEU A O 1
ATOM 665 N N . HIS A 1 88 ? -13.064 11.868 31.693 1.00 80.88 88 HIS A N 1
ATOM 666 C CA . HIS A 1 88 ? -12.022 11.922 30.670 1.00 80.88 88 HIS A CA 1
ATOM 667 C C . HIS A 1 88 ? -11.700 10.512 30.181 1.00 80.88 88 HIS A C 1
ATOM 669 O O . HIS A 1 88 ? -11.487 9.597 30.981 1.00 80.88 88 HIS A O 1
ATOM 675 N N . MET A 1 89 ? -11.651 10.324 28.862 1.00 78.88 89 MET A N 1
ATOM 676 C CA . MET A 1 89 ? -11.407 9.015 28.259 1.00 78.88 89 MET A CA 1
ATOM 677 C C . MET A 1 89 ? -10.224 9.050 27.302 1.00 78.88 89 MET A C 1
ATOM 679 O O . MET A 1 89 ? -10.145 9.919 26.438 1.00 78.88 89 MET A O 1
ATOM 683 N N . LEU A 1 90 ? -9.347 8.059 27.432 1.00 77.44 90 LEU A N 1
ATOM 684 C CA . LEU A 1 90 ? -8.276 7.767 26.490 1.00 77.44 90 LEU A CA 1
ATOM 685 C C . LEU A 1 90 ? -8.503 6.357 25.952 1.00 77.44 90 LEU A C 1
ATOM 687 O O . LEU A 1 90 ? -8.591 5.409 26.726 1.00 77.44 90 LEU A O 1
ATOM 691 N N . CYS A 1 91 ? -8.615 6.219 24.636 1.00 75.62 91 CYS A N 1
ATOM 692 C CA . CYS A 1 91 ? -8.734 4.916 23.994 1.00 75.62 91 CYS A CA 1
ATOM 693 C C . CYS A 1 91 ? -7.474 4.657 23.173 1.00 75.62 91 CYS A C 1
ATOM 695 O O . CYS A 1 91 ? -7.116 5.471 22.322 1.00 75.62 91 CYS A O 1
ATOM 697 N N . THR A 1 92 ? -6.819 3.533 23.429 1.00 67.94 92 THR A N 1
ATOM 698 C CA . THR A 1 92 ? -5.674 3.033 22.678 1.00 67.94 92 THR A CA 1
ATOM 699 C C . THR A 1 92 ? -6.081 1.780 21.911 1.00 67.94 92 THR A C 1
ATOM 701 O O . THR A 1 92 ? -7.019 1.057 22.253 1.00 67.94 92 THR A O 1
ATOM 704 N N . SER A 1 93 ? -5.413 1.578 20.788 1.00 65.75 93 SER A N 1
ATOM 705 C CA . SER A 1 93 ? -5.622 0.464 19.875 1.00 65.75 93 SER A CA 1
ATOM 706 C C . SER A 1 93 ? -4.292 0.203 19.184 1.00 65.75 93 SER A C 1
ATOM 708 O O . SER A 1 93 ? -3.497 1.139 19.017 1.00 65.75 93 SER A O 1
ATOM 710 N N . ARG A 1 94 ? -4.010 -1.049 18.813 1.00 53.78 94 ARG A N 1
ATOM 711 C CA . ARG A 1 94 ? -2.823 -1.338 18.002 1.00 53.78 94 ARG A CA 1
ATOM 712 C C . ARG A 1 94 ? -2.922 -0.573 16.686 1.00 53.78 94 ARG A C 1
ATOM 714 O O . ARG A 1 94 ? -4.006 -0.365 16.145 1.00 53.78 94 ARG A O 1
ATOM 721 N N . LYS A 1 95 ? -1.772 -0.149 16.155 1.00 48.12 95 LYS A N 1
ATOM 722 C CA . LYS A 1 95 ? -1.669 0.480 14.831 1.00 48.12 95 LYS A CA 1
ATOM 723 C C . LYS A 1 95 ? -1.812 -0.597 13.743 1.00 48.12 95 LYS A C 1
ATOM 725 O O . LYS A 1 95 ? -0.889 -0.838 12.976 1.00 48.12 95 LYS A O 1
ATOM 730 N N . GLU A 1 96 ? -2.944 -1.289 13.750 1.00 46.22 96 GLU A N 1
ATOM 731 C CA . GLU A 1 96 ? -3.374 -2.240 12.730 1.00 46.22 96 GLU A CA 1
ATOM 732 C C . GLU A 1 96 ? -4.003 -1.463 11.562 1.00 46.22 96 GLU A C 1
ATOM 734 O O . GLU A 1 96 ? -4.417 -0.306 11.700 1.00 46.22 96 GLU A O 1
ATOM 739 N N . ALA A 1 97 ? -4.047 -2.080 10.382 1.00 43.12 97 ALA A N 1
ATOM 740 C CA . ALA A 1 97 ? -4.439 -1.426 9.130 1.00 43.12 97 ALA A CA 1
ATOM 741 C C . ALA A 1 97 ? -5.901 -0.911 9.088 1.00 43.12 97 ALA A C 1
ATOM 743 O O . ALA A 1 97 ? -6.282 -0.206 8.154 1.00 43.12 97 ALA A O 1
ATOM 744 N N . ASP A 1 98 ? -6.672 -1.164 10.148 1.00 41.28 98 ASP A N 1
ATOM 745 C CA . ASP A 1 98 ? -7.959 -0.545 10.483 1.00 41.28 98 ASP A CA 1
ATOM 746 C C . ASP A 1 98 ? -7.909 1.007 10.496 1.00 41.28 98 ASP A C 1
ATOM 748 O O . ASP A 1 98 ? -8.943 1.662 10.354 1.00 41.28 98 ASP A O 1
ATOM 752 N N . ILE A 1 99 ? -6.725 1.631 10.634 1.00 44.78 99 ILE A N 1
ATOM 753 C CA . ILE A 1 99 ? -6.556 3.095 10.791 1.00 44.78 99 ILE A CA 1
ATOM 754 C C . ILE A 1 99 ? -6.549 3.891 9.480 1.00 44.78 99 ILE A C 1
ATOM 756 O O . ILE A 1 99 ? -6.770 5.101 9.513 1.00 44.78 99 ILE A O 1
ATOM 760 N N . GLY A 1 100 ? -6.426 3.266 8.309 1.00 48.94 100 GLY A N 1
ATOM 761 C CA . GLY A 1 100 ? -6.625 4.015 7.063 1.00 48.94 100 GLY A CA 1
ATOM 762 C C . GLY A 1 100 ? -8.034 4.639 6.971 1.00 48.94 100 GLY A C 1
ATOM 763 O O . GLY A 1 100 ? -8.222 5.725 6.425 1.00 48.94 100 GLY A O 1
ATOM 764 N N . ALA A 1 101 ? -9.030 4.014 7.610 1.00 46.81 101 ALA A N 1
ATOM 765 C CA . ALA A 1 101 ? -10.377 4.568 7.735 1.00 46.81 101 ALA A CA 1
ATOM 766 C C . ALA A 1 101 ? -10.487 5.705 8.779 1.00 46.81 101 ALA A C 1
ATOM 768 O O . ALA A 1 101 ? -11.401 6.528 8.691 1.00 46.81 101 ALA A O 1
ATOM 769 N N . PHE A 1 102 ? -9.555 5.788 9.736 1.00 49.53 102 PHE A N 1
ATOM 770 C CA . PHE A 1 102 ? -9.474 6.851 10.746 1.00 49.53 102 PHE A CA 1
ATOM 771 C C . PHE A 1 102 ? -8.727 8.095 10.242 1.00 49.53 102 PHE A C 1
ATOM 773 O O . PHE A 1 102 ? -8.959 9.179 10.775 1.00 49.53 102 PHE A O 1
ATOM 780 N N . ASP A 1 103 ? -7.913 8.005 9.182 1.00 51.28 103 ASP A N 1
ATOM 781 C CA . ASP A 1 103 ? -7.372 9.202 8.512 1.00 51.28 103 ASP A CA 1
ATOM 782 C C . ASP A 1 103 ? -8.504 10.107 7.992 1.00 51.28 103 ASP A C 1
ATOM 784 O O . ASP A 1 103 ? -8.413 11.333 8.067 1.00 51.28 103 ASP A O 1
ATOM 788 N N . ALA A 1 104 ? -9.639 9.521 7.588 1.00 52.47 104 ALA A N 1
ATOM 789 C CA . ALA A 1 104 ? -10.845 10.275 7.247 1.00 52.47 104 ALA A CA 1
ATOM 790 C C . ALA A 1 104 ? -11.463 11.018 8.448 1.00 52.47 104 ALA A C 1
ATOM 792 O O . ALA A 1 104 ? -12.184 11.990 8.242 1.00 52.47 104 ALA A O 1
ATOM 793 N N . LEU A 1 105 ? -11.180 10.592 9.687 1.00 54.47 105 LEU A N 1
ATOM 794 C CA . LEU A 1 105 ? -11.598 11.277 10.917 1.00 54.47 105 LEU A CA 1
ATOM 795 C C . LEU A 1 105 ? -10.649 12.416 11.306 1.00 54.47 105 LEU A C 1
ATOM 797 O O . LEU A 1 105 ? -11.065 13.331 12.014 1.00 54.47 105 LEU A O 1
ATOM 801 N N . ARG A 1 106 ? -9.396 12.383 10.833 1.00 50.53 106 ARG A N 1
ATOM 802 C CA . ARG A 1 106 ? -8.328 13.317 11.224 1.00 50.53 106 ARG A CA 1
ATOM 803 C C . ARG A 1 106 ? -8.660 14.780 10.921 1.00 50.53 106 ARG A C 1
ATOM 805 O O . ARG A 1 106 ? -8.196 15.664 11.633 1.00 50.53 106 ARG A O 1
ATOM 812 N N . ASN A 1 107 ? -9.488 15.017 9.903 1.00 55.62 107 ASN A N 1
ATOM 813 C CA . ASN A 1 107 ? -9.881 16.351 9.440 1.00 55.62 107 ASN A CA 1
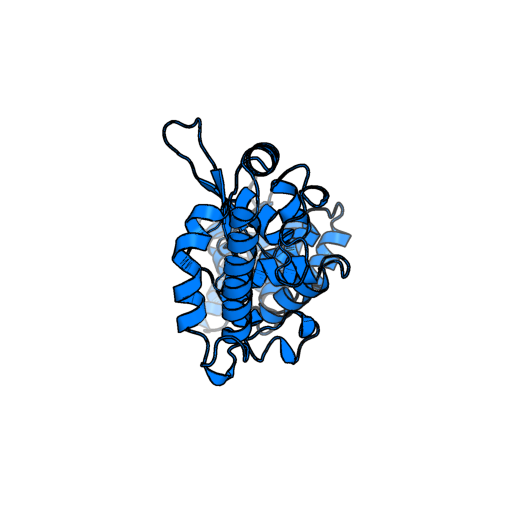ATOM 814 C C . ASN A 1 107 ? -11.348 16.709 9.757 1.00 55.62 107 ASN A C 1
ATOM 816 O O . ASN A 1 107 ? -11.846 17.725 9.272 1.00 55.62 107 ASN A O 1
ATOM 820 N N . LEU A 1 108 ? -12.073 15.894 10.535 1.00 66.56 108 LEU A N 1
ATOM 821 C CA . LEU A 1 108 ? -13.479 16.167 10.854 1.00 66.56 108 LEU A CA 1
ATOM 822 C C . LEU A 1 108 ? -13.589 17.125 12.041 1.00 66.56 108 LEU A C 1
ATOM 824 O O . LEU A 1 108 ? -13.153 16.827 13.147 1.00 66.56 108 LEU A O 1
ATOM 828 N N . SER A 1 109 ? -14.229 18.270 11.818 1.00 60.81 109 SER A N 1
ATOM 829 C CA . SER A 1 109 ? -14.326 19.370 12.787 1.00 60.81 109 SER A CA 1
ATOM 830 C C . SER A 1 109 ? -15.620 19.383 13.614 1.00 60.81 109 SER A C 1
ATOM 832 O O . SER A 1 109 ? -15.849 20.312 14.384 1.00 60.81 109 SER A O 1
ATOM 834 N N . SER A 1 110 ? -16.492 18.376 13.471 1.00 64.50 110 SER A N 1
ATOM 835 C CA . SER A 1 110 ? -17.787 18.318 14.164 1.00 64.50 110 SER A CA 1
ATOM 836 C C . SER A 1 110 ? -18.127 16.913 14.648 1.00 64.50 110 SER A C 1
ATOM 838 O O . SER A 1 110 ? -17.934 15.928 13.936 1.00 64.50 110 SER A O 1
ATOM 840 N N . VAL A 1 111 ? -18.736 16.832 15.835 1.00 66.25 111 VAL A N 1
ATOM 841 C CA . VAL A 1 111 ? -19.244 15.586 16.435 1.00 66.25 111 VAL A CA 1
ATOM 842 C C . VAL A 1 111 ? -20.215 14.859 15.501 1.00 66.25 111 VAL A C 1
ATOM 844 O O . VAL A 1 111 ? -20.214 13.631 15.456 1.00 66.25 111 VAL A O 1
ATOM 847 N N . VAL A 1 112 ? -21.015 15.589 14.717 1.00 70.25 112 VAL A N 1
ATOM 848 C CA . VAL A 1 112 ? -21.939 14.989 13.738 1.00 70.25 112 VAL A CA 1
ATOM 849 C C . VAL A 1 112 ? -21.167 14.293 12.617 1.00 70.25 112 VAL A C 1
ATOM 851 O O . VAL A 1 112 ? -21.509 13.174 12.242 1.00 70.25 112 VAL A O 1
ATOM 854 N N . LEU A 1 113 ? -20.097 14.921 12.123 1.00 63.75 113 LEU A N 1
ATOM 855 C CA . LEU A 1 113 ? -19.243 14.352 11.082 1.00 63.75 113 LEU A CA 1
ATOM 856 C C . LEU A 1 113 ? -18.483 13.130 11.598 1.00 63.75 113 LEU A C 1
ATOM 858 O O . LEU A 1 113 ? -18.444 12.112 10.914 1.00 63.75 113 LEU A O 1
ATOM 862 N N . ILE A 1 114 ? -17.959 13.197 12.824 1.00 60.94 114 ILE A N 1
ATOM 863 C CA . ILE A 1 114 ? -17.285 12.068 13.475 1.00 60.94 114 ILE A CA 1
ATOM 864 C C . ILE A 1 114 ? -18.258 10.898 13.648 1.00 60.94 114 ILE A C 1
ATOM 866 O O . ILE A 1 114 ? -17.941 9.782 13.254 1.00 60.94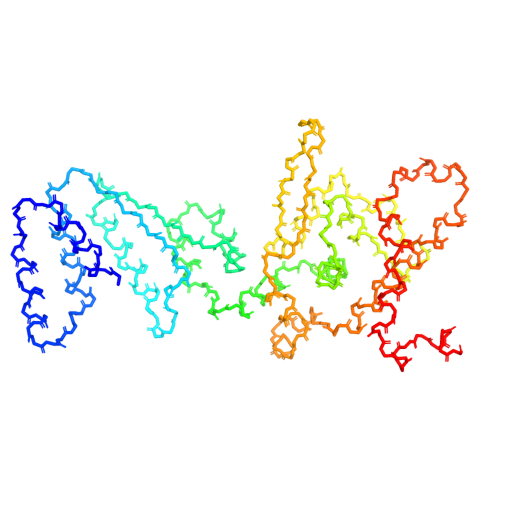 114 ILE A O 1
ATOM 870 N N . ARG A 1 115 ? -19.469 11.135 14.171 1.00 62.69 115 ARG A N 1
ATOM 871 C CA . ARG A 1 115 ? -20.490 10.082 14.327 1.00 62.69 115 ARG A CA 1
ATOM 872 C C . ARG A 1 115 ? -20.887 9.462 12.993 1.00 62.69 115 ARG A C 1
ATOM 874 O O . ARG A 1 115 ? -21.018 8.243 12.916 1.00 62.69 115 ARG A O 1
ATOM 881 N N . LYS A 1 116 ? -21.049 10.284 11.953 1.00 67.75 116 LYS A N 1
ATOM 882 C CA . LYS A 1 116 ? -21.350 9.805 10.603 1.00 67.75 116 LYS A CA 1
ATOM 883 C C . LYS A 1 116 ? -20.226 8.899 10.094 1.00 67.75 116 LYS A C 1
ATOM 885 O O . LYS A 1 116 ? -20.474 7.737 9.791 1.00 67.75 116 LYS A O 1
ATOM 890 N N . ALA A 1 117 ? -18.990 9.382 10.113 1.00 65.12 117 ALA A N 1
ATOM 891 C CA . ALA A 1 117 ? -17.836 8.634 9.632 1.00 65.12 117 ALA A CA 1
ATOM 892 C C . ALA A 1 117 ? -17.555 7.353 10.443 1.00 65.12 117 ALA A C 1
ATOM 894 O O . ALA A 1 117 ? -17.215 6.332 9.854 1.00 65.12 117 ALA A O 1
ATOM 895 N N . LEU A 1 118 ? -17.774 7.365 11.765 1.00 62.91 118 LEU A N 1
ATOM 896 C CA . LEU A 1 118 ? -17.703 6.166 12.612 1.00 62.91 118 LEU A CA 1
ATOM 897 C C . LEU A 1 118 ? -18.779 5.131 12.256 1.00 62.91 118 LEU A C 1
ATOM 899 O O . LEU A 1 118 ? -18.543 3.930 12.366 1.00 62.91 118 LEU A O 1
ATOM 903 N N . SER A 1 119 ? -19.965 5.578 11.836 1.00 66.56 119 SER A N 1
ATOM 904 C CA . SER A 1 119 ? -21.054 4.683 11.429 1.00 66.56 119 SER A CA 1
ATOM 905 C C . SER A 1 119 ? -20.900 4.118 10.014 1.00 66.56 119 SER A C 1
ATOM 907 O O . SER A 1 119 ? -21.508 3.094 9.713 1.00 66.56 119 SER A O 1
ATOM 909 N N . GLU A 1 120 ? -20.068 4.759 9.190 1.00 68.69 120 GLU A N 1
ATOM 910 C CA . GLU A 1 120 ? -19.684 4.357 7.828 1.00 68.69 120 GLU A CA 1
ATOM 911 C C . GLU A 1 120 ? -18.328 3.616 7.793 1.00 68.69 120 GLU A C 1
ATOM 913 O O . GLU A 1 120 ? -17.753 3.414 6.720 1.00 68.69 120 GLU A O 1
ATOM 918 N N . LEU A 1 121 ? -17.776 3.228 8.953 1.00 65.44 121 LEU A N 1
ATOM 919 C CA . LEU A 1 121 ? -16.527 2.466 9.000 1.00 65.44 121 LEU A CA 1
ATOM 920 C C . LEU A 1 121 ? -16.687 1.111 8.287 1.00 65.44 121 LEU A C 1
ATOM 922 O O . LEU A 1 121 ? -17.692 0.424 8.505 1.00 65.44 121 LEU A O 1
ATOM 926 N N . PRO A 1 122 ? -15.703 0.699 7.467 1.00 66.62 122 PRO A N 1
ATOM 927 C CA . PRO A 1 122 ? -15.731 -0.605 6.823 1.00 66.62 122 PRO A CA 1
ATOM 928 C C . PRO A 1 122 ? -15.762 -1.735 7.858 1.00 66.62 122 PRO A C 1
ATOM 930 O O . PRO A 1 122 ? -15.129 -1.658 8.912 1.00 66.62 122 PRO A O 1
ATOM 933 N N . VAL A 1 123 ? -16.508 -2.800 7.560 1.00 71.88 123 VAL A N 1
ATOM 934 C CA . VAL A 1 123 ? -16.590 -3.979 8.430 1.00 71.88 123 VAL A CA 1
ATOM 935 C C . VAL A 1 123 ? -15.503 -4.968 8.017 1.00 71.88 123 VAL A C 1
ATOM 937 O O . VAL A 1 123 ? -15.652 -5.681 7.029 1.00 71.88 123 VAL A O 1
ATOM 940 N N . GLY A 1 124 ? -14.426 -5.023 8.801 1.00 73.62 124 GLY A N 1
ATOM 941 C CA . GLY A 1 124 ? -13.306 -5.943 8.589 1.00 73.62 124 GLY A CA 1
ATOM 942 C C . GLY A 1 124 ? -12.187 -5.383 7.705 1.00 73.62 124 GLY A C 1
ATOM 943 O O . GLY A 1 124 ? -12.288 -4.290 7.143 1.00 73.62 124 GLY A O 1
ATOM 944 N N . LEU A 1 125 ? -11.100 -6.154 7.610 1.00 78.00 125 LEU A N 1
ATOM 945 C CA . LEU A 1 125 ? -9.864 -5.745 6.937 1.00 78.00 125 LEU A CA 1
ATOM 946 C C . LEU A 1 125 ? -10.046 -5.589 5.425 1.00 78.00 125 LEU A C 1
ATOM 948 O O . LEU A 1 125 ? -9.674 -4.556 4.882 1.00 78.00 125 LEU A O 1
ATOM 952 N N . ASP A 1 126 ? -10.691 -6.552 4.763 1.00 85.06 126 ASP A N 1
ATOM 953 C CA . ASP A 1 126 ? -10.887 -6.525 3.307 1.00 85.06 126 ASP A CA 1
ATOM 954 C C . ASP A 1 126 ? -11.648 -5.264 2.860 1.00 85.06 126 ASP A C 1
ATOM 956 O O . ASP A 1 126 ? -11.171 -4.527 2.003 1.00 85.06 126 ASP A O 1
ATOM 960 N N . ALA A 1 127 ? -12.764 -4.934 3.522 1.00 82.69 127 ALA A N 1
ATOM 961 C CA . ALA A 1 127 ? -13.528 -3.719 3.226 1.00 82.69 127 ALA A CA 1
ATOM 962 C C . ALA A 1 127 ? -12.736 -2.429 3.531 1.00 82.69 127 ALA A C 1
ATOM 964 O O . ALA A 1 127 ? -12.962 -1.383 2.916 1.00 82.69 127 ALA A O 1
ATOM 965 N N . THR A 1 128 ? -11.807 -2.488 4.491 1.00 83.88 128 THR A N 1
ATOM 966 C CA . THR A 1 128 ? -10.899 -1.376 4.799 1.00 83.88 128 THR A CA 1
ATOM 967 C C . THR A 1 128 ? -9.878 -1.184 3.682 1.00 83.88 128 THR A C 1
ATOM 969 O O . THR A 1 128 ? -9.659 -0.054 3.244 1.00 83.88 128 THR A O 1
ATOM 972 N N . TYR A 1 129 ? -9.306 -2.272 3.168 1.00 88.12 129 TYR A N 1
ATOM 973 C CA . TYR A 1 129 ? -8.384 -2.236 2.036 1.00 88.12 129 TYR A CA 1
ATOM 974 C C . TYR A 1 129 ? -9.063 -1.793 0.751 1.00 88.12 129 TYR A C 1
ATOM 976 O O . TYR A 1 129 ? -8.521 -0.928 0.067 1.00 88.12 129 TYR A O 1
ATOM 984 N N . ASP A 1 130 ? -10.268 -2.295 0.475 1.00 89.44 130 ASP A N 1
ATOM 985 C CA . ASP A 1 130 ? -11.089 -1.848 -0.649 1.00 89.44 130 ASP A CA 1
ATOM 986 C C . ASP A 1 130 ? -11.230 -0.325 -0.645 1.00 89.44 130 ASP A C 1
ATOM 988 O O . ASP A 1 130 ? -10.903 0.338 -1.627 1.00 89.44 130 ASP A O 1
ATOM 992 N N . ARG A 1 131 ? -11.634 0.252 0.492 1.00 87.00 131 ARG A N 1
ATOM 993 C CA . ARG A 1 131 ? -11.805 1.702 0.630 1.00 87.00 131 ARG A CA 1
ATOM 994 C C . ARG A 1 131 ? -10.507 2.475 0.384 1.00 87.00 131 ARG A C 1
ATOM 996 O O . ARG A 1 131 ? -10.544 3.523 -0.259 1.00 87.00 131 ARG A O 1
ATOM 1003 N N . LEU A 1 132 ? -9.379 1.995 0.909 1.00 87.69 132 LEU A N 1
ATOM 1004 C CA . LEU A 1 132 ? -8.082 2.658 0.735 1.00 87.69 132 LEU A CA 1
ATOM 1005 C C . LEU A 1 132 ? -7.620 2.626 -0.720 1.00 87.69 132 LEU A C 1
ATOM 1007 O O . LEU A 1 132 ? -7.224 3.654 -1.263 1.00 87.69 132 LEU A O 1
ATOM 1011 N N . LEU A 1 133 ? -7.732 1.468 -1.366 1.00 91.56 133 LEU A N 1
ATOM 1012 C CA . LEU A 1 133 ? -7.331 1.278 -2.757 1.00 91.56 133 LEU A CA 1
ATOM 1013 C C . LEU A 1 133 ? -8.269 2.013 -3.727 1.00 91.56 133 LEU A C 1
ATOM 1015 O O . LEU A 1 133 ? -7.828 2.585 -4.722 1.00 91.56 133 LEU A O 1
ATOM 1019 N N . GLN A 1 134 ? -9.565 2.091 -3.416 1.00 90.50 134 GLN A N 1
ATOM 1020 C CA . GLN A 1 134 ? -10.514 2.909 -4.172 1.00 90.50 134 GLN A CA 1
ATOM 1021 C C . GLN A 1 134 ? -10.224 4.410 -4.075 1.00 90.50 134 GLN A C 1
ATOM 1023 O O . GLN A 1 134 ? -10.553 5.138 -5.010 1.00 90.50 134 GLN A O 1
ATOM 1028 N N . GLY A 1 135 ? -9.627 4.859 -2.967 1.00 87.88 135 GLY A N 1
ATOM 1029 C CA . GLY A 1 135 ? -9.242 6.251 -2.742 1.00 87.88 135 GLY A CA 1
ATOM 1030 C C . GLY A 1 135 ? -8.020 6.709 -3.541 1.00 87.88 135 GLY A C 1
ATOM 1031 O O . GLY A 1 135 ? -7.716 7.901 -3.533 1.00 87.88 135 GLY A O 1
ATOM 1032 N N . ILE A 1 136 ? -7.328 5.795 -4.230 1.00 91.19 136 ILE A N 1
ATOM 1033 C CA . ILE A 1 136 ? -6.197 6.129 -5.100 1.00 91.19 136 ILE A CA 1
ATOM 1034 C C . ILE A 1 136 ? -6.700 6.977 -6.273 1.00 91.19 136 ILE A C 1
ATOM 1036 O O . ILE A 1 136 ? -7.618 6.577 -6.991 1.00 91.19 136 ILE A O 1
ATOM 1040 N N . ASP A 1 137 ? -6.069 8.136 -6.486 1.00 92.00 137 ASP A N 1
ATOM 1041 C CA . ASP A 1 137 ? -6.326 8.968 -7.662 1.00 92.00 137 ASP A CA 1
ATOM 1042 C C . ASP A 1 137 ? -5.975 8.168 -8.934 1.00 92.00 137 ASP A C 1
ATOM 1044 O O . ASP A 1 137 ? -4.817 7.758 -9.088 1.00 92.00 137 ASP A O 1
ATOM 1048 N N . PRO A 1 138 ? -6.933 7.964 -9.863 1.00 91.81 138 PRO A N 1
ATOM 1049 C CA . PRO A 1 138 ? -6.711 7.206 -11.094 1.00 91.81 138 PRO A CA 1
ATOM 1050 C C . PRO A 1 138 ? -5.505 7.678 -11.918 1.00 91.81 138 PRO A C 1
ATOM 1052 O O . PRO A 1 138 ? -4.894 6.883 -12.626 1.00 91.81 138 PRO A O 1
ATOM 1055 N N . LYS A 1 139 ? -5.110 8.956 -11.814 1.00 93.81 139 LYS A N 1
ATOM 1056 C CA . LYS A 1 139 ? -3.929 9.497 -12.512 1.00 93.81 139 LYS A CA 1
ATOM 1057 C C . LYS A 1 139 ? -2.610 8.883 -12.046 1.00 93.81 139 LYS A C 1
ATOM 1059 O O . LYS A 1 139 ? -1.636 8.901 -12.795 1.00 93.81 139 LYS A O 1
ATOM 1064 N N . PHE A 1 140 ? -2.573 8.385 -10.812 1.00 93.44 140 PHE A N 1
ATOM 1065 C CA . PHE A 1 140 ? -1.376 7.842 -10.173 1.00 93.44 140 PHE A CA 1
ATOM 1066 C C . PHE A 1 140 ? -1.473 6.334 -9.926 1.00 93.44 140 PHE A C 1
ATOM 1068 O O . PHE A 1 140 ? -0.620 5.763 -9.249 1.00 93.44 140 PHE A O 1
ATOM 1075 N N . GLU A 1 141 ? -2.491 5.673 -10.477 1.00 92.06 141 GLU A N 1
ATOM 1076 C CA . GLU A 1 141 ? -2.758 4.256 -10.237 1.00 92.06 141 GLU A CA 1
ATOM 1077 C C . GLU A 1 141 ? -1.568 3.364 -10.614 1.00 92.06 141 GLU A C 1
ATOM 1079 O O . GLU A 1 141 ? -1.184 2.496 -9.835 1.00 92.06 141 GLU A O 1
ATOM 1084 N N . SER A 1 142 ? -0.921 3.621 -11.756 1.00 93.38 142 SER A N 1
ATOM 1085 C CA . SER A 1 142 ? 0.241 2.835 -12.197 1.00 93.38 142 SER A CA 1
ATOM 1086 C C . SER A 1 142 ? 1.445 2.978 -11.256 1.00 93.38 142 SER A C 1
ATOM 1088 O O . SER A 1 142 ? 2.129 1.999 -10.953 1.00 93.38 142 SER A O 1
ATOM 1090 N N . GLN A 1 143 ? 1.670 4.189 -10.743 1.00 95.12 143 GLN A N 1
ATOM 1091 C CA . GLN A 1 143 ? 2.740 4.511 -9.806 1.00 95.12 143 GLN A CA 1
ATOM 1092 C C . GLN A 1 143 ? 2.498 3.844 -8.462 1.00 95.12 143 GLN A C 1
ATOM 1094 O O . GLN A 1 143 ? 3.380 3.174 -7.932 1.00 95.12 143 GLN A O 1
ATOM 1099 N N . VAL A 1 144 ? 1.276 3.978 -7.945 1.00 95.88 144 VAL A N 1
ATOM 1100 C CA . VAL A 1 144 ? 0.873 3.363 -6.683 1.00 95.88 144 VAL A CA 1
ATOM 1101 C C . VAL A 1 144 ? 0.927 1.841 -6.788 1.00 95.88 144 VAL A C 1
ATOM 1103 O O . VAL A 1 144 ? 1.502 1.203 -5.912 1.00 95.88 144 VAL A O 1
ATOM 1106 N N . ALA A 1 145 ? 0.427 1.249 -7.876 1.00 95.31 145 ALA A N 1
ATOM 1107 C CA . ALA A 1 145 ? 0.510 -0.191 -8.106 1.00 95.31 145 ALA A CA 1
ATOM 1108 C C . ALA A 1 145 ? 1.966 -0.681 -8.161 1.00 95.31 145 ALA A C 1
ATOM 1110 O O . ALA A 1 145 ? 2.293 -1.696 -7.545 1.00 95.31 145 ALA A O 1
ATOM 1111 N N . SER A 1 146 ? 2.857 0.052 -8.841 1.00 96.44 146 SER A N 1
ATOM 1112 C CA . SER A 1 146 ? 4.299 -0.232 -8.834 1.00 96.44 146 SER A CA 1
ATOM 1113 C C . SER A 1 146 ? 4.850 -0.196 -7.405 1.00 96.44 146 SER A C 1
ATOM 1115 O O . SER A 1 146 ? 5.394 -1.193 -6.931 1.00 96.44 146 SER A O 1
ATOM 1117 N N . SER A 1 147 ? 4.635 0.899 -6.672 1.00 97.31 147 SER A N 1
ATOM 1118 C CA . SER A 1 147 ? 5.088 1.044 -5.286 1.00 97.31 147 SER A CA 1
ATOM 1119 C C . SER A 1 147 ? 4.574 -0.070 -4.370 1.00 97.31 147 SER A C 1
ATOM 1121 O O . SER A 1 147 ? 5.341 -0.585 -3.561 1.00 97.31 147 SER A O 1
ATOM 1123 N N . LEU A 1 148 ? 3.311 -0.485 -4.504 1.00 96.50 148 LEU A N 1
ATOM 1124 C CA . LEU A 1 148 ? 2.733 -1.569 -3.706 1.00 96.50 148 LEU A CA 1
ATOM 1125 C C . LEU A 1 148 ? 3.381 -2.925 -4.005 1.00 96.50 148 LEU A C 1
ATOM 1127 O O . LEU A 1 148 ? 3.667 -3.656 -3.061 1.00 96.50 148 LEU A O 1
ATOM 1131 N N . LYS A 1 149 ? 3.680 -3.245 -5.274 1.00 97.00 149 LYS A N 1
ATOM 1132 C CA . LYS A 1 149 ? 4.426 -4.467 -5.635 1.00 97.00 149 LYS A CA 1
ATOM 1133 C C . LYS A 1 149 ? 5.790 -4.496 -4.948 1.00 97.00 149 LYS A C 1
ATOM 1135 O O . LYS A 1 149 ? 6.131 -5.484 -4.301 1.00 97.00 149 LYS A O 1
ATOM 1140 N N . TRP A 1 150 ? 6.530 -3.388 -5.029 1.00 96.94 150 TRP A N 1
ATOM 1141 C CA . TRP A 1 150 ? 7.831 -3.234 -4.376 1.00 96.94 150 TRP A CA 1
ATOM 1142 C C . TRP A 1 150 ? 7.726 -3.382 -2.854 1.00 96.94 150 TRP A C 1
ATOM 1144 O O . TRP A 1 150 ? 8.439 -4.192 -2.268 1.00 96.94 150 TRP A O 1
ATOM 1154 N N . LEU A 1 151 ? 6.807 -2.666 -2.207 1.00 95.31 151 LEU A N 1
ATOM 1155 C CA . LEU A 1 151 ? 6.618 -2.720 -0.753 1.00 95.31 151 LEU A CA 1
ATOM 1156 C C . LEU A 1 151 ? 6.151 -4.091 -0.247 1.00 95.31 151 LEU A C 1
ATOM 1158 O O . LEU A 1 151 ? 6.432 -4.442 0.897 1.00 95.31 151 LEU A O 1
ATOM 1162 N N . ALA A 1 152 ? 5.421 -4.844 -1.068 1.00 94.38 152 ALA A N 1
ATOM 1163 C CA . ALA A 1 152 ? 4.871 -6.136 -0.691 1.00 94.38 152 ALA A CA 1
ATOM 1164 C C . ALA A 1 152 ? 5.876 -7.290 -0.862 1.00 94.38 152 ALA A C 1
ATOM 1166 O O . ALA A 1 152 ? 5.903 -8.185 -0.017 1.00 94.38 152 ALA A O 1
ATOM 1167 N N . LEU A 1 153 ? 6.673 -7.302 -1.938 1.00 93.94 153 LEU A N 1
ATOM 1168 C CA . LEU A 1 153 ? 7.465 -8.480 -2.341 1.00 93.94 153 LEU A CA 1
ATOM 1169 C C . LEU A 1 153 ? 8.985 -8.284 -2.194 1.00 93.94 153 LEU A C 1
ATOM 1171 O O . LEU A 1 153 ? 9.751 -9.203 -2.478 1.00 93.94 153 LEU A O 1
ATOM 1175 N N . SER A 1 154 ? 9.443 -7.119 -1.731 1.00 91.31 154 SER A N 1
ATOM 1176 C CA . SER A 1 154 ? 10.864 -6.884 -1.441 1.00 91.31 154 SER A CA 1
ATOM 1177 C C . SER A 1 154 ? 11.256 -7.391 -0.053 1.00 91.31 154 SER A C 1
ATOM 1179 O O . SER A 1 154 ? 10.508 -7.256 0.912 1.00 91.31 154 SER A O 1
ATOM 1181 N N . SER A 1 155 ? 12.472 -7.922 0.072 1.00 80.38 155 SER A N 1
ATOM 1182 C CA . SER A 1 155 ? 13.015 -8.462 1.328 1.00 80.38 155 SER A CA 1
ATOM 1183 C C . SER A 1 155 ? 13.467 -7.401 2.343 1.00 80.38 155 SER A C 1
ATOM 1185 O O . SER A 1 155 ? 13.766 -7.746 3.486 1.00 80.38 155 SER A O 1
ATOM 1187 N N . LYS A 1 156 ? 13.517 -6.119 1.954 1.00 85.69 156 LYS A N 1
ATOM 1188 C CA . LYS A 1 156 ? 13.932 -5.001 2.814 1.00 85.69 156 LYS A CA 1
ATOM 1189 C C . LYS A 1 156 ? 12.823 -3.967 3.002 1.00 85.69 156 LYS A C 1
ATOM 1191 O O . LYS A 1 156 ? 11.953 -3.812 2.149 1.00 85.69 156 LYS A O 1
ATOM 1196 N N . ALA A 1 157 ? 12.918 -3.197 4.085 1.00 87.44 157 ALA A N 1
ATOM 1197 C CA . ALA A 1 157 ? 12.220 -1.919 4.192 1.00 87.44 157 ALA A CA 1
ATOM 1198 C C . ALA A 1 157 ? 12.937 -0.860 3.340 1.00 87.44 157 ALA A C 1
ATOM 1200 O O . ALA A 1 157 ? 14.167 -0.867 3.242 1.00 87.44 157 ALA A O 1
ATOM 1201 N N . PHE A 1 158 ? 12.174 0.056 2.748 1.00 93.12 158 PHE A N 1
ATOM 1202 C CA . PHE A 1 158 ? 12.723 1.129 1.920 1.00 93.12 158 PHE A CA 1
ATOM 1203 C C . PHE A 1 158 ? 12.907 2.401 2.735 1.00 93.12 158 PHE A C 1
ATOM 1205 O O . PHE A 1 158 ? 12.160 2.661 3.678 1.00 93.12 158 PHE A O 1
ATOM 1212 N N . ARG A 1 159 ? 13.885 3.219 2.360 1.00 93.50 159 ARG A N 1
ATOM 1213 C CA . ARG A 1 159 ? 13.927 4.626 2.760 1.00 93.50 159 ARG A CA 1
ATOM 1214 C C . ARG A 1 159 ? 12.874 5.412 1.983 1.00 93.50 159 ARG A C 1
ATOM 1216 O O . ARG A 1 159 ? 12.457 5.008 0.896 1.00 93.50 159 ARG A O 1
ATOM 1223 N N . ILE A 1 160 ? 12.438 6.543 2.523 1.00 94.31 160 ILE A N 1
ATOM 1224 C CA . ILE A 1 160 ? 11.419 7.364 1.863 1.00 94.31 160 ILE A CA 1
ATOM 1225 C C . ILE A 1 160 ? 11.894 7.914 0.510 1.00 94.31 160 ILE A C 1
ATOM 1227 O O . ILE A 1 160 ? 11.101 8.022 -0.423 1.00 94.31 160 ILE A O 1
ATOM 1231 N N . GLU A 1 161 ? 13.192 8.182 0.375 1.00 93.62 161 GLU A N 1
ATOM 1232 C CA . GLU A 1 161 ? 13.845 8.586 -0.868 1.00 93.62 161 GLU A CA 1
ATOM 1233 C C . GLU A 1 161 ? 13.789 7.466 -1.914 1.00 93.62 161 GLU A C 1
ATOM 1235 O O . GLU A 1 161 ? 13.456 7.713 -3.071 1.00 93.62 161 GLU A O 1
ATOM 1240 N N . GLU A 1 162 ? 14.035 6.221 -1.500 1.00 94.88 162 GLU A N 1
ATOM 1241 C CA . GLU A 1 162 ? 13.949 5.051 -2.380 1.00 94.88 162 GLU A CA 1
ATOM 1242 C C . GLU A 1 162 ? 12.514 4.822 -2.860 1.00 94.88 162 GLU A C 1
ATOM 1244 O O . GLU A 1 162 ? 12.291 4.561 -4.039 1.00 94.88 162 GLU A O 1
ATOM 1249 N N . LEU A 1 163 ? 11.520 4.967 -1.977 1.00 96.12 163 LEU A N 1
ATOM 1250 C CA . LEU A 1 163 ? 10.115 4.855 -2.371 1.00 96.12 163 LEU A CA 1
ATOM 1251 C C . LEU A 1 163 ? 9.699 5.967 -3.344 1.00 96.12 163 LEU A C 1
ATOM 1253 O O . LEU A 1 163 ? 8.948 5.698 -4.280 1.00 96.12 163 LEU A O 1
ATOM 1257 N N . ALA A 1 164 ? 10.186 7.196 -3.149 1.00 95.44 164 ALA A N 1
ATOM 1258 C CA . ALA A 1 164 ? 9.944 8.298 -4.077 1.00 95.44 164 ALA A CA 1
ATOM 1259 C C . ALA A 1 164 ? 10.559 8.028 -5.463 1.00 95.44 164 ALA A C 1
ATOM 1261 O O . ALA A 1 164 ? 9.947 8.368 -6.475 1.00 95.44 164 ALA A O 1
ATOM 1262 N N . GLU A 1 165 ? 11.720 7.372 -5.520 1.00 94.06 165 GLU A N 1
ATOM 1263 C CA . GLU A 1 165 ? 12.341 6.935 -6.775 1.00 94.06 165 GLU A CA 1
ATOM 1264 C C . GLU A 1 165 ? 11.550 5.793 -7.438 1.00 94.06 165 GLU A C 1
ATOM 1266 O O . GLU A 1 165 ? 11.215 5.881 -8.619 1.00 94.06 165 GLU A O 1
ATOM 1271 N N . ILE A 1 166 ? 11.134 4.776 -6.670 1.00 95.94 166 ILE A N 1
ATOM 1272 C CA . ILE A 1 166 ? 10.251 3.690 -7.145 1.00 95.94 166 ILE A CA 1
ATOM 1273 C C . ILE A 1 166 ? 8.951 4.255 -7.733 1.00 95.94 166 ILE A C 1
ATOM 1275 O O . ILE A 1 166 ? 8.457 3.769 -8.751 1.00 95.94 166 ILE A O 1
ATOM 1279 N N . PHE A 1 167 ? 8.390 5.289 -7.106 1.00 95.94 167 PHE A N 1
ATOM 1280 C CA . PHE A 1 167 ? 7.134 5.908 -7.527 1.00 95.94 167 PHE A CA 1
ATOM 1281 C C . PHE A 1 167 ? 7.210 6.516 -8.936 1.00 95.94 167 PHE A C 1
ATOM 1283 O O . PHE A 1 167 ? 6.222 6.507 -9.675 1.00 95.94 167 PHE A O 1
ATOM 1290 N N . ILE A 1 168 ? 8.378 7.005 -9.355 1.00 94.19 168 ILE A N 1
ATOM 1291 C CA . ILE A 1 168 ? 8.588 7.595 -10.687 1.00 94.19 168 ILE A CA 1
ATOM 1292 C C . ILE A 1 168 ? 9.202 6.615 -11.695 1.00 94.19 168 ILE A C 1
ATOM 1294 O O . ILE A 1 168 ? 9.298 6.933 -12.875 1.00 94.19 168 ILE A O 1
ATOM 1298 N N . LEU A 1 169 ? 9.563 5.407 -11.258 1.00 93.44 169 LEU A N 1
ATOM 1299 C CA . LEU A 1 169 ? 10.199 4.394 -12.093 1.00 93.44 169 LEU A CA 1
ATOM 1300 C C . LEU A 1 169 ? 9.218 3.779 -13.105 1.00 93.44 169 LEU A C 1
ATOM 1302 O O . LEU A 1 169 ? 8.118 3.342 -12.742 1.00 93.44 169 LEU A O 1
ATOM 1306 N N . ARG A 1 170 ? 9.608 3.735 -14.385 1.00 92.25 170 ARG A N 1
ATOM 1307 C CA . ARG A 1 170 ? 8.787 3.244 -15.507 1.00 92.25 170 ARG A CA 1
ATOM 1308 C C . ARG A 1 170 ? 9.570 2.248 -16.373 1.00 92.25 170 ARG A C 1
ATOM 1310 O O . ARG A 1 170 ? 10.109 2.650 -17.401 1.00 92.25 170 ARG A O 1
ATOM 1317 N N . PRO A 1 171 ? 9.608 0.949 -16.019 1.00 89.50 171 PRO A N 1
ATOM 1318 C CA . PRO A 1 171 ? 10.377 -0.048 -16.778 1.00 89.50 171 PRO A CA 1
ATOM 1319 C C . PRO A 1 171 ? 9.959 -0.184 -18.246 1.00 89.50 171 PRO A C 1
ATOM 1321 O O . PRO A 1 171 ? 10.759 -0.609 -19.070 1.00 89.50 171 PRO A O 1
ATOM 1324 N N . ASP A 1 172 ? 8.715 0.167 -18.573 1.00 87.25 172 ASP A N 1
ATOM 1325 C CA . ASP A 1 172 ? 8.151 -0.007 -19.914 1.00 87.25 172 ASP A CA 1
ATOM 1326 C C . ASP A 1 172 ? 8.348 1.218 -20.831 1.00 87.25 172 ASP A C 1
ATOM 1328 O O . ASP A 1 172 ? 7.895 1.213 -21.977 1.00 87.25 172 ASP A O 1
ATOM 1332 N N . ARG A 1 173 ? 8.980 2.296 -20.343 1.00 87.62 173 ARG A N 1
ATOM 1333 C CA . ARG A 1 173 ? 9.253 3.513 -21.125 1.00 87.62 173 ARG A CA 1
ATOM 1334 C C . ARG A 1 173 ? 10.684 3.522 -21.661 1.00 87.62 173 ARG A C 1
ATOM 1336 O O . ARG A 1 173 ? 11.563 2.856 -21.132 1.00 87.62 173 ARG A O 1
ATOM 1343 N N . THR A 1 174 ? 10.916 4.332 -22.695 1.00 83.25 174 THR A N 1
ATOM 1344 C CA . THR A 1 174 ? 12.265 4.594 -23.228 1.00 83.25 174 THR A CA 1
ATOM 1345 C C . THR A 1 174 ? 13.160 5.272 -22.194 1.00 83.25 174 THR A C 1
ATOM 1347 O O . THR A 1 174 ? 14.314 4.896 -22.038 1.00 83.25 174 THR A O 1
ATOM 1350 N N . VAL A 1 175 ? 12.611 6.249 -21.469 1.00 85.06 175 VAL A N 1
ATOM 1351 C CA . VAL A 1 175 ? 13.237 6.853 -20.291 1.00 85.06 175 VAL A CA 1
ATOM 1352 C C . VAL A 1 175 ? 12.633 6.186 -19.060 1.00 85.06 175 VAL A C 1
ATOM 1354 O O . VAL A 1 175 ? 11.457 6.398 -18.754 1.00 85.06 175 VAL A O 1
ATOM 1357 N N . VAL A 1 176 ? 13.426 5.353 -18.385 1.00 87.88 176 VAL A N 1
ATOM 1358 C CA . VAL A 1 176 ? 12.979 4.530 -17.250 1.00 87.88 176 VAL A CA 1
ATOM 1359 C C . VAL A 1 176 ? 12.844 5.374 -15.980 1.00 87.88 176 VAL A C 1
ATOM 1361 O O . VAL A 1 176 ? 11.887 5.207 -15.223 1.00 87.88 176 VAL A O 1
ATOM 1364 N N . LEU A 1 177 ? 13.763 6.315 -15.773 1.00 87.25 177 LEU A N 1
ATOM 1365 C CA . LEU A 1 177 ? 13.766 7.287 -14.687 1.00 87.25 177 LEU A CA 1
ATOM 1366 C C . LEU A 1 177 ? 13.855 8.710 -15.257 1.00 87.25 177 LEU A C 1
ATOM 1368 O O . LEU A 1 177 ? 14.935 9.164 -15.643 1.00 87.25 177 LEU A O 1
ATOM 1372 N N . ASP A 1 178 ? 12.721 9.413 -15.300 1.00 85.88 178 ASP A N 1
ATOM 1373 C CA . ASP A 1 178 ? 12.653 10.815 -15.724 1.00 85.88 178 ASP A CA 1
ATOM 1374 C C . ASP A 1 178 ? 12.790 11.754 -14.516 1.00 85.88 178 ASP A C 1
ATOM 1376 O O . ASP A 1 178 ? 11.970 11.761 -13.595 1.00 85.88 178 ASP A O 1
ATOM 1380 N N . LYS A 1 179 ? 13.836 12.584 -14.524 1.00 80.12 179 LYS A N 1
ATOM 1381 C CA . LYS A 1 179 ? 14.120 13.540 -13.445 1.00 80.12 179 LYS A CA 1
ATOM 1382 C C . LYS A 1 179 ? 13.061 14.628 -13.335 1.00 80.12 179 LYS A C 1
ATOM 1384 O O . LYS A 1 179 ? 12.882 15.160 -12.244 1.00 80.12 179 LYS A O 1
ATOM 1389 N N . VAL A 1 180 ? 12.382 14.969 -14.430 1.00 86.12 180 VAL A N 1
ATOM 1390 C CA . VAL A 1 180 ? 11.310 15.974 -14.430 1.00 86.12 180 VAL A CA 1
ATOM 1391 C C . VAL A 1 180 ? 10.096 15.465 -13.647 1.00 86.12 180 VAL A C 1
ATOM 1393 O O . VAL A 1 180 ? 9.359 16.264 -13.076 1.00 86.12 180 VAL A O 1
ATOM 1396 N N . GLU A 1 181 ? 9.927 14.141 -13.544 1.00 88.75 181 GLU A N 1
ATOM 1397 C CA . GLU A 1 181 ? 8.886 13.520 -12.718 1.00 88.75 181 GLU A CA 1
ATOM 1398 C C . GLU A 1 181 ? 9.263 13.441 -11.223 1.00 88.75 181 GLU A C 1
ATOM 1400 O O . GLU A 1 181 ? 8.408 13.084 -10.409 1.00 88.75 181 GLU A O 1
ATOM 1405 N N . ARG A 1 182 ? 10.501 13.785 -10.817 1.00 90.50 182 ARG A N 1
ATOM 1406 C CA . ARG A 1 182 ? 10.913 13.721 -9.403 1.00 90.50 182 ARG A CA 1
ATOM 1407 C C . ARG A 1 182 ? 10.061 14.631 -8.528 1.00 90.50 182 ARG A C 1
ATOM 1409 O O . ARG A 1 182 ? 9.842 15.806 -8.814 1.00 90.50 182 ARG A O 1
ATOM 1416 N N . LEU A 1 183 ? 9.648 14.083 -7.390 1.00 91.25 183 LEU A N 1
ATOM 1417 C CA . LEU A 1 183 ? 8.953 14.840 -6.359 1.00 91.25 183 LEU A CA 1
ATOM 1418 C C . LEU A 1 183 ? 9.892 15.895 -5.760 1.00 91.25 183 LEU A C 1
ATOM 1420 O O . LEU A 1 183 ? 11.049 15.602 -5.462 1.00 91.25 183 LEU A O 1
ATOM 1424 N N . PHE A 1 184 ? 9.376 17.105 -5.516 1.00 89.94 184 PHE A N 1
ATOM 1425 C CA . PHE A 1 184 ? 10.140 18.175 -4.858 1.00 89.94 184 PHE A CA 1
ATOM 1426 C C . PHE A 1 184 ? 10.642 17.768 -3.471 1.00 89.94 184 PHE A C 1
ATOM 1428 O O . PHE A 1 184 ? 11.719 18.185 -3.049 1.00 89.94 184 PHE A O 1
ATOM 1435 N N . LYS A 1 185 ? 9.844 16.970 -2.753 1.00 92.88 185 LYS A N 1
ATOM 1436 C CA . LYS A 1 185 ? 10.193 16.381 -1.463 1.00 92.88 185 LYS A CA 1
ATOM 1437 C C . LYS A 1 185 ? 9.865 14.888 -1.486 1.00 92.88 185 LYS A C 1
ATOM 1439 O O . LYS A 1 185 ? 8.725 14.552 -1.810 1.00 92.88 185 LYS A O 1
ATOM 1444 N N . PRO A 1 186 ? 10.783 13.991 -1.082 1.00 92.69 186 PRO A N 1
ATOM 1445 C CA . PRO A 1 186 ? 10.502 12.556 -0.995 1.00 92.69 186 PRO A CA 1
ATOM 1446 C C . PRO A 1 186 ? 9.249 12.231 -0.172 1.00 92.69 186 PRO A C 1
ATOM 1448 O O . PRO A 1 186 ? 8.477 11.348 -0.532 1.00 92.69 186 PRO A O 1
ATOM 1451 N N . GLN A 1 187 ? 8.987 13.008 0.886 1.00 93.06 187 GLN A N 1
ATOM 1452 C CA . GLN A 1 187 ? 7.820 12.857 1.760 1.00 93.06 187 GLN A CA 1
ATOM 1453 C C . GLN A 1 187 ? 6.484 13.010 1.023 1.00 93.06 187 GLN A C 1
ATOM 1455 O O . GLN A 1 187 ? 5.468 12.481 1.476 1.00 93.06 187 GLN A O 1
ATOM 1460 N N . ASP A 1 188 ? 6.469 13.702 -0.120 1.00 94.50 188 ASP A N 1
ATOM 1461 C CA . ASP A 1 188 ? 5.256 13.886 -0.910 1.00 94.50 188 ASP A CA 1
ATOM 1462 C C . ASP A 1 188 ? 4.737 12.563 -1.488 1.00 94.50 188 ASP A C 1
ATOM 1464 O O . ASP A 1 188 ? 3.547 12.474 -1.786 1.00 94.50 188 ASP A O 1
ATOM 1468 N N . VAL A 1 189 ? 5.569 11.512 -1.561 1.00 95.56 189 VAL A N 1
ATOM 1469 C CA . VAL A 1 189 ? 5.141 10.178 -2.010 1.00 95.56 189 VAL A CA 1
ATOM 1470 C C . VAL A 1 189 ? 4.042 9.595 -1.112 1.00 95.56 189 VAL A C 1
ATOM 1472 O O . VAL A 1 189 ? 3.134 8.912 -1.583 1.00 95.56 189 VAL A O 1
ATOM 1475 N N . LEU A 1 190 ? 4.058 9.937 0.182 1.00 91.62 190 LEU A N 1
ATOM 1476 C CA . LEU A 1 190 ? 3.077 9.469 1.164 1.00 91.62 190 LEU A CA 1
ATOM 1477 C C . LEU A 1 190 ? 1.666 10.003 0.884 1.00 91.62 190 LEU A C 1
ATOM 1479 O O . LEU A 1 190 ? 0.690 9.403 1.331 1.00 91.62 190 LEU A O 1
ATOM 1483 N N . LYS A 1 191 ? 1.540 11.102 0.127 1.00 91.25 191 LYS A N 1
ATOM 1484 C CA . LYS A 1 191 ? 0.239 11.665 -0.265 1.00 91.25 191 LYS A CA 1
ATOM 1485 C C . LYS A 1 191 ? -0.523 10.730 -1.206 1.00 91.25 191 LYS A C 1
ATOM 1487 O O . LYS A 1 191 ? -1.746 10.702 -1.154 1.00 91.25 191 LYS A O 1
ATOM 1492 N N . TYR A 1 192 ? 0.189 9.955 -2.025 1.00 92.94 192 TYR A N 1
ATOM 1493 C CA . TYR A 1 192 ? -0.400 9.024 -2.996 1.00 92.94 192 TYR A CA 1
ATOM 1494 C C . TYR A 1 192 ? -0.662 7.630 -2.411 1.00 92.94 192 TYR A C 1
ATOM 1496 O O . TYR A 1 192 ? -1.444 6.863 -2.960 1.00 92.94 192 TYR A O 1
ATOM 1504 N N . LEU A 1 193 ? -0.010 7.307 -1.292 1.00 90.06 193 LEU A N 1
ATOM 1505 C CA . LEU A 1 193 ? -0.055 6.003 -0.621 1.00 90.06 193 LEU A CA 1
ATOM 1506 C C . LEU A 1 193 ? -0.706 6.094 0.773 1.00 90.06 193 LEU A C 1
ATOM 1508 O O . LEU A 1 193 ? -0.447 5.267 1.649 1.00 90.06 193 LEU A O 1
ATOM 1512 N N . SER A 1 194 ? -1.524 7.124 1.009 1.00 79.56 194 SER A N 1
ATOM 1513 C CA . SER A 1 194 ? -2.100 7.418 2.325 1.00 79.56 194 SER A CA 1
ATOM 1514 C C . SER A 1 194 ? -2.898 6.226 2.871 1.00 79.56 194 SER A C 1
ATOM 1516 O O . SER A 1 194 ? -3.718 5.634 2.175 1.00 79.56 194 SER A O 1
ATOM 1518 N N . GLY A 1 195 ? -2.599 5.829 4.111 1.00 78.00 195 GLY A N 1
ATOM 1519 C CA . GLY A 1 195 ? -3.195 4.664 4.773 1.00 78.00 195 GLY A CA 1
ATOM 1520 C C . GLY A 1 195 ? -2.677 3.295 4.301 1.00 78.00 195 GLY A C 1
ATOM 1521 O O . GLY A 1 195 ? -2.885 2.308 5.002 1.00 78.00 195 GLY A O 1
ATOM 1522 N N . LEU A 1 196 ? -1.961 3.222 3.172 1.00 86.50 196 LEU A N 1
ATOM 1523 C CA . LEU A 1 196 ? -1.358 1.988 2.642 1.00 86.50 196 LEU A CA 1
ATOM 1524 C C . LEU A 1 196 ? 0.099 1.798 3.079 1.00 86.50 196 LEU A C 1
ATOM 1526 O O . LEU A 1 196 ? 0.614 0.683 3.025 1.00 86.50 196 LEU A O 1
ATOM 1530 N N . VAL A 1 197 ? 0.764 2.868 3.526 1.00 88.88 197 VAL A N 1
ATOM 1531 C CA . VAL A 1 197 ? 2.158 2.842 3.992 1.00 88.88 197 VAL A CA 1
ATOM 1532 C C . VAL A 1 197 ? 2.311 3.427 5.389 1.00 88.88 197 VAL A C 1
ATOM 1534 O O . VAL A 1 197 ? 1.640 4.383 5.776 1.00 88.88 197 VAL A O 1
ATOM 1537 N N . LEU A 1 198 ? 3.241 2.855 6.146 1.00 84.88 198 LEU A N 1
ATOM 1538 C CA . LEU A 1 198 ? 3.696 3.353 7.433 1.00 84.88 198 LEU A CA 1
ATOM 1539 C C . LEU A 1 198 ? 5.096 3.942 7.260 1.00 84.88 198 LEU A C 1
ATOM 1541 O O . LEU A 1 198 ? 6.016 3.213 6.897 1.00 84.88 198 LEU A O 1
ATOM 1545 N N . ALA A 1 199 ? 5.245 5.229 7.573 1.00 87.69 199 ALA A N 1
ATOM 1546 C CA . ALA A 1 199 ? 6.533 5.905 7.682 1.00 87.69 199 ALA A CA 1
ATOM 1547 C C . ALA A 1 199 ? 6.948 6.037 9.157 1.00 87.69 199 ALA A C 1
ATOM 1549 O O . ALA A 1 199 ? 6.110 6.361 10.006 1.00 87.69 199 ALA A O 1
ATOM 1550 N N . TYR A 1 200 ? 8.216 5.774 9.463 1.00 84.38 200 TYR A N 1
ATOM 1551 C CA . TYR A 1 200 ? 8.797 5.937 10.797 1.00 84.38 200 TYR A CA 1
ATOM 1552 C C . TYR A 1 200 ? 10.277 6.305 10.697 1.00 84.38 200 TYR A C 1
ATOM 1554 O O . TYR A 1 200 ? 10.990 5.811 9.824 1.00 84.38 200 TYR A O 1
ATOM 1562 N N . ASP A 1 201 ? 10.735 7.160 11.604 1.00 86.81 201 ASP A N 1
ATOM 1563 C CA . ASP A 1 201 ? 12.136 7.563 11.656 1.00 86.81 201 ASP A CA 1
ATOM 1564 C C . ASP A 1 201 ? 12.961 6.508 12.385 1.00 86.81 201 ASP A C 1
ATOM 1566 O O . ASP A 1 201 ? 12.567 6.003 13.441 1.00 86.81 201 ASP A O 1
ATOM 1570 N N . ILE A 1 202 ? 14.114 6.176 11.812 1.00 78.75 202 ILE A N 1
ATOM 1571 C CA . ILE A 1 202 ? 15.108 5.337 12.464 1.00 78.75 202 ILE A CA 1
ATOM 1572 C C . ILE A 1 202 ? 16.120 6.246 13.152 1.00 78.75 202 ILE A C 1
ATOM 1574 O O . ILE A 1 202 ? 16.869 6.948 12.468 1.00 78.75 202 ILE A O 1
ATOM 1578 N N . PRO A 1 203 ? 16.169 6.245 14.497 1.00 77.62 203 PRO A N 1
ATOM 1579 C CA . PRO A 1 203 ? 17.201 6.970 15.211 1.00 77.62 203 PRO A CA 1
ATOM 1580 C C . PRO A 1 203 ? 18.551 6.299 14.942 1.00 77.62 203 PRO A C 1
ATOM 1582 O O . PRO A 1 203 ? 18.758 5.137 15.290 1.00 77.62 203 PRO A O 1
ATOM 1585 N N . GLN A 1 204 ? 19.465 7.039 14.319 1.00 74.69 204 GLN A N 1
ATOM 1586 C CA . GLN A 1 204 ? 20.866 6.650 14.191 1.00 74.69 204 GLN A CA 1
ATOM 1587 C C . GLN A 1 204 ? 21.717 7.356 15.248 1.00 74.69 204 GLN A C 1
ATOM 1589 O O . GLN A 1 204 ? 21.351 8.422 15.748 1.00 74.69 204 GLN A O 1
ATOM 1594 N N . TYR A 1 205 ? 22.855 6.750 15.596 1.00 64.62 205 TYR A N 1
ATOM 1595 C CA . TYR A 1 205 ? 23.847 7.367 16.471 1.00 64.62 205 TYR A CA 1
ATOM 1596 C C . TYR A 1 205 ? 25.171 7.526 15.713 1.00 64.62 205 TYR A C 1
ATOM 1598 O O . TYR A 1 205 ? 25.729 6.511 15.292 1.00 64.62 205 TYR A O 1
ATOM 1606 N N . PRO A 1 206 ? 25.700 8.756 15.553 1.00 68.44 206 PRO A N 1
ATOM 1607 C CA . PRO A 1 206 ? 25.195 10.035 16.076 1.00 68.44 206 PRO A CA 1
ATOM 1608 C C . PRO A 1 206 ? 23.873 10.505 15.417 1.00 68.44 206 PRO A C 1
ATOM 1610 O O . PRO A 1 206 ? 23.585 10.120 14.287 1.00 68.44 206 PRO A O 1
ATOM 1613 N N . PRO A 1 207 ? 23.070 11.359 16.092 1.00 67.50 207 PRO A N 1
ATOM 1614 C CA . PRO A 1 207 ? 21.722 11.769 15.657 1.00 67.50 207 PRO A CA 1
ATOM 1615 C C . PRO A 1 207 ? 21.672 12.650 14.396 1.00 67.50 207 PRO A C 1
ATOM 1617 O O . PRO A 1 207 ? 20.622 13.188 14.060 1.00 67.50 207 PRO A O 1
ATOM 1620 N N . THR A 1 208 ? 22.792 12.824 13.697 1.00 68.12 208 THR A N 1
ATOM 1621 C CA . THR A 1 208 ? 22.891 13.623 12.471 1.00 68.12 208 THR A CA 1
ATOM 1622 C C . THR A 1 208 ? 22.327 12.925 11.235 1.00 68.12 208 THR A C 1
ATOM 1624 O O . THR A 1 208 ? 22.162 13.595 10.222 1.00 68.12 208 THR A O 1
ATOM 1627 N N . ASP A 1 209 ? 22.035 11.621 11.306 1.00 66.25 209 ASP A N 1
ATOM 1628 C CA . ASP A 1 209 ? 21.728 10.797 10.125 1.00 66.25 209 ASP A CA 1
ATOM 1629 C C . ASP A 1 209 ? 20.467 9.929 10.300 1.00 66.25 209 ASP A C 1
ATOM 1631 O O . ASP A 1 209 ? 20.382 8.789 9.845 1.00 66.25 209 ASP A O 1
ATOM 1635 N N . SER A 1 210 ? 19.466 10.439 11.028 1.00 75.62 210 SER A N 1
ATOM 1636 C CA . SER A 1 210 ? 18.169 9.762 11.105 1.00 75.62 210 SER A CA 1
ATOM 1637 C C . SER A 1 210 ? 17.520 9.720 9.722 1.00 75.62 210 SER A C 1
ATOM 1639 O O . SER A 1 210 ? 17.294 10.772 9.121 1.00 75.62 210 SER A O 1
ATOM 1641 N N . HIS A 1 211 ? 17.160 8.530 9.246 1.00 84.75 211 HIS A N 1
ATOM 1642 C CA . HIS A 1 211 ? 16.423 8.357 7.994 1.00 84.75 211 HIS A CA 1
ATOM 1643 C C . HIS A 1 211 ? 15.015 7.827 8.247 1.00 84.75 211 HIS A C 1
ATOM 1645 O O . HIS A 1 211 ? 14.781 7.015 9.146 1.00 84.75 211 HIS A O 1
ATOM 1651 N N . THR A 1 212 ? 14.070 8.251 7.413 1.00 90.00 212 THR A N 1
ATOM 1652 C CA . THR A 1 212 ? 12.700 7.740 7.447 1.00 90.00 212 THR A CA 1
ATOM 1653 C C . THR A 1 212 ? 12.617 6.447 6.641 1.00 90.00 212 THR A C 1
ATOM 1655 O O . THR A 1 212 ? 12.917 6.428 5.446 1.00 90.00 212 THR A O 1
ATOM 1658 N N . GLN A 1 213 ? 12.175 5.363 7.279 1.00 91.12 213 GLN A N 1
ATOM 1659 C CA . GLN A 1 213 ? 11.808 4.125 6.597 1.00 91.12 213 GLN A CA 1
ATOM 1660 C C . GLN A 1 213 ? 10.309 4.043 6.336 1.00 91.12 213 GLN A C 1
ATOM 1662 O O . GLN A 1 213 ? 9.490 4.574 7.088 1.00 91.12 213 GLN A O 1
ATOM 1667 N N . VAL A 1 214 ? 9.966 3.331 5.268 1.00 91.81 214 VAL A N 1
ATOM 1668 C CA . VAL A 1 214 ? 8.604 3.072 4.817 1.00 91.81 214 VAL A CA 1
ATOM 1669 C C . VAL A 1 214 ? 8.382 1.577 4.596 1.00 91.81 214 VAL A C 1
ATOM 1671 O O . VAL A 1 214 ? 9.219 0.874 4.025 1.00 91.81 214 VAL A O 1
ATOM 1674 N N . ARG A 1 215 ? 7.232 1.083 5.059 1.00 88.75 215 ARG A N 1
ATOM 1675 C CA . ARG A 1 215 ? 6.781 -0.305 4.867 1.00 88.75 215 ARG A CA 1
ATOM 1676 C C . ARG A 1 215 ? 5.260 -0.387 4.811 1.00 88.75 215 ARG A C 1
ATOM 1678 O O . ARG A 1 215 ? 4.577 0.560 5.202 1.00 88.75 215 ARG A O 1
ATOM 1685 N N . LEU A 1 216 ? 4.722 -1.535 4.403 1.00 88.00 216 LEU A N 1
ATOM 1686 C CA . LEU A 1 216 ? 3.304 -1.819 4.624 1.00 88.00 216 LEU A CA 1
ATOM 1687 C C . LEU A 1 216 ? 3.011 -1.855 6.139 1.00 88.00 216 LEU A C 1
ATOM 1689 O O . LEU A 1 216 ? 3.768 -2.490 6.885 1.00 88.00 216 LEU A O 1
ATOM 1693 N N . PRO A 1 217 ? 1.932 -1.200 6.612 1.00 78.56 217 PRO A N 1
ATOM 1694 C CA . PRO A 1 217 ? 1.550 -1.200 8.020 1.00 78.56 217 PRO A CA 1
ATOM 1695 C C . PRO A 1 217 ? 1.442 -2.610 8.606 1.00 78.56 217 PRO A C 1
ATOM 1697 O O . PRO A 1 217 ? 1.941 -2.852 9.705 1.00 78.56 217 PRO A O 1
ATOM 1700 N N . HIS A 1 218 ? 0.856 -3.540 7.845 1.00 75.31 218 HIS A N 1
ATOM 1701 C CA . HIS A 1 218 ? 0.622 -4.914 8.271 1.00 75.31 218 HIS A CA 1
ATOM 1702 C C . HIS A 1 218 ? 0.774 -5.912 7.111 1.00 75.31 218 HIS A C 1
ATOM 1704 O O . HIS A 1 218 ? 0.510 -5.576 5.953 1.00 75.31 218 HIS A O 1
ATOM 1710 N N . PHE A 1 219 ? 1.177 -7.150 7.426 1.00 77.75 219 PHE A N 1
ATOM 1711 C CA . PHE A 1 219 ? 1.403 -8.204 6.428 1.00 77.75 219 PHE A CA 1
ATOM 1712 C C . PHE A 1 219 ? 0.114 -8.603 5.692 1.00 77.75 219 PHE A C 1
ATOM 1714 O O . PHE A 1 219 ? 0.168 -8.978 4.524 1.00 77.75 219 PHE A O 1
ATOM 1721 N N . SER A 1 220 ? -1.051 -8.437 6.325 1.00 84.56 220 SER A N 1
ATOM 1722 C CA . SER A 1 220 ? -2.345 -8.757 5.710 1.00 84.56 220 SER A CA 1
ATOM 1723 C C . SER A 1 220 ? -2.709 -7.856 4.527 1.00 84.56 220 SER A C 1
ATOM 1725 O O . SER A 1 220 ? -3.537 -8.254 3.715 1.00 84.56 220 SER A O 1
ATOM 1727 N N . ILE A 1 221 ? -2.091 -6.672 4.379 1.00 89.75 221 ILE A N 1
ATOM 1728 C CA . ILE A 1 221 ? -2.255 -5.849 3.167 1.00 89.75 221 ILE A CA 1
ATOM 1729 C C . ILE A 1 221 ? -1.636 -6.576 1.976 1.00 89.75 221 ILE A C 1
ATOM 1731 O O . ILE A 1 221 ? -2.276 -6.693 0.935 1.00 89.75 221 ILE A O 1
ATOM 1735 N N . ARG A 1 222 ? -0.419 -7.116 2.143 1.00 91.81 222 ARG A N 1
ATOM 1736 C CA . ARG A 1 222 ? 0.202 -7.974 1.128 1.00 91.81 222 ARG A CA 1
ATOM 1737 C C . ARG A 1 222 ? -0.701 -9.168 0.844 1.00 91.81 222 ARG A C 1
ATOM 1739 O O . ARG A 1 222 ? -1.019 -9.388 -0.315 1.00 91.81 222 ARG A O 1
ATOM 1746 N N . GLU A 1 223 ? -1.126 -9.902 1.877 1.00 90.62 223 GLU A N 1
ATOM 1747 C CA . GLU A 1 223 ? -1.988 -11.080 1.691 1.00 90.62 223 GLU A CA 1
ATOM 1748 C C . GLU A 1 223 ? -3.273 -10.737 0.942 1.00 90.62 223 GLU A C 1
ATOM 1750 O O . GLU A 1 223 ? -3.737 -11.528 0.133 1.00 90.62 223 GLU A O 1
ATOM 1755 N N . TYR A 1 224 ? -3.859 -9.570 1.202 1.00 92.62 224 TYR A N 1
ATOM 1756 C CA . TYR A 1 224 ? -5.044 -9.117 0.496 1.00 92.62 224 TYR A CA 1
ATOM 1757 C C . TYR A 1 224 ? -4.749 -8.814 -0.977 1.00 92.62 224 TYR A C 1
ATOM 1759 O O . TYR A 1 224 ? -5.435 -9.369 -1.833 1.00 92.62 224 TYR A O 1
ATOM 1767 N N . LEU A 1 225 ? -3.707 -8.023 -1.269 1.00 94.88 225 LEU A N 1
ATO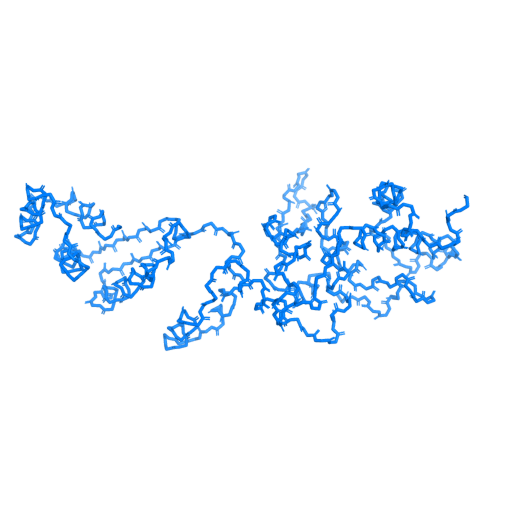M 1768 C CA . LEU A 1 225 ? -3.298 -7.635 -2.629 1.00 94.88 225 LEU A CA 1
ATOM 1769 C C . LEU A 1 225 ? -2.991 -8.836 -3.538 1.00 94.88 225 LEU A C 1
ATOM 1771 O O . LEU A 1 225 ? -3.260 -8.760 -4.737 1.00 94.88 225 LEU A O 1
ATOM 1775 N N . VAL A 1 226 ? -2.466 -9.929 -2.968 1.00 94.69 226 VAL A N 1
ATOM 1776 C CA . VAL A 1 226 ? -2.108 -11.155 -3.709 1.00 94.69 226 VAL A CA 1
ATOM 1777 C C . VAL A 1 226 ? -3.164 -12.261 -3.669 1.00 94.69 226 VAL A C 1
ATOM 1779 O O . VAL A 1 226 ? -2.927 -13.354 -4.179 1.00 94.69 226 VAL A O 1
ATOM 1782 N N . SER A 1 227 ? -4.323 -12.013 -3.054 1.00 93.62 227 SER A N 1
ATOM 1783 C CA . SER A 1 227 ? -5.369 -13.031 -2.883 1.00 93.62 227 SER A CA 1
ATOM 1784 C C . SER A 1 227 ? -6.502 -12.940 -3.901 1.00 93.62 227 SER A C 1
ATOM 1786 O O . SER A 1 227 ? -6.800 -11.890 -4.456 1.00 93.62 227 SER A O 1
ATOM 1788 N N . ASP A 1 228 ? -7.284 -14.013 -4.008 1.00 91.81 228 ASP A N 1
ATOM 1789 C CA . ASP A 1 228 ? -8.562 -14.001 -4.732 1.00 91.81 228 ASP A CA 1
ATOM 1790 C C . ASP A 1 228 ? -9.658 -13.161 -4.047 1.00 91.81 228 ASP A C 1
ATOM 1792 O O . ASP A 1 228 ? -10.775 -13.052 -4.557 1.00 91.81 228 ASP A O 1
ATOM 1796 N N . ARG A 1 229 ? -9.403 -12.609 -2.851 1.00 91.12 229 ARG A N 1
ATOM 1797 C CA . ARG A 1 229 ? -10.402 -11.801 -2.134 1.00 91.12 229 ARG A CA 1
ATOM 1798 C C . ARG A 1 229 ? -10.572 -10.439 -2.795 1.00 91.12 229 ARG A C 1
ATOM 1800 O O . ARG A 1 229 ? -11.704 -10.010 -3.004 1.00 91.12 229 ARG A O 1
ATOM 1807 N N . ILE A 1 230 ? -9.466 -9.805 -3.189 1.00 94.00 230 ILE A N 1
ATOM 1808 C CA . ILE A 1 230 ? -9.483 -8.501 -3.861 1.00 94.00 230 ILE A CA 1
ATOM 1809 C C . ILE A 1 230 ? -10.095 -8.586 -5.266 1.00 94.00 230 ILE A C 1
ATOM 1811 O O . ILE A 1 230 ? -10.778 -7.659 -5.692 1.00 94.00 230 ILE A O 1
ATOM 1815 N N . THR A 1 231 ? -9.945 -9.717 -5.967 1.00 91.44 231 THR A N 1
ATOM 1816 C CA . THR A 1 231 ? -10.428 -9.883 -7.354 1.00 91.44 231 THR A CA 1
ATOM 1817 C C . THR A 1 231 ? -11.952 -9.859 -7.475 1.00 91.44 231 THR A C 1
ATOM 1819 O O . THR A 1 231 ? -12.488 -9.562 -8.540 1.00 91.44 231 THR A O 1
ATOM 1822 N N . LYS A 1 232 ? -12.660 -10.143 -6.377 1.00 87.25 232 LYS A N 1
ATOM 1823 C CA . LYS A 1 232 ? -14.129 -10.106 -6.287 1.00 87.25 232 LYS A CA 1
ATOM 1824 C C . LYS A 1 232 ? -14.655 -8.773 -5.753 1.00 87.25 232 LYS A C 1
ATOM 1826 O O . LYS A 1 232 ? -15.864 -8.548 -5.765 1.00 87.25 232 LYS A O 1
ATOM 1831 N N . GLY A 1 233 ? -13.761 -7.932 -5.239 1.00 88.12 233 GLY A N 1
ATOM 1832 C CA . GLY A 1 233 ? -14.072 -6.657 -4.615 1.00 88.12 233 GLY A CA 1
ATOM 1833 C C . GLY A 1 233 ? -13.941 -5.479 -5.579 1.00 88.12 233 GLY A C 1
ATOM 1834 O O . GLY A 1 233 ? -13.460 -5.610 -6.707 1.00 88.12 233 GLY A O 1
ATOM 1835 N N . PRO A 1 234 ? -14.356 -4.284 -5.146 1.00 90.12 234 PRO A N 1
ATOM 1836 C CA . PRO A 1 234 ? -14.221 -3.079 -5.949 1.00 90.12 234 PRO A CA 1
ATOM 1837 C C . PRO A 1 234 ? -12.765 -2.626 -6.165 1.00 90.12 234 PRO A C 1
ATOM 1839 O O . PRO A 1 234 ? -12.520 -1.815 -7.062 1.00 90.12 234 PRO A O 1
ATOM 1842 N N . ALA A 1 235 ? -11.804 -3.128 -5.381 1.00 92.06 235 ALA A N 1
ATOM 1843 C CA . ALA A 1 235 ? -10.377 -2.890 -5.586 1.00 92.06 235 ALA A CA 1
ATOM 1844 C C . ALA A 1 235 ? -9.686 -3.922 -6.501 1.00 92.06 235 ALA A C 1
ATOM 1846 O O . ALA A 1 235 ? -8.460 -3.932 -6.571 1.00 92.06 235 ALA A O 1
ATOM 1847 N N . ALA A 1 236 ? -10.432 -4.745 -7.252 1.00 92.19 236 ALA A N 1
ATOM 1848 C CA . ALA A 1 236 ? -9.882 -5.788 -8.131 1.00 92.19 236 ALA A CA 1
ATOM 1849 C C . ALA A 1 236 ? -8.767 -5.309 -9.080 1.00 92.19 236 ALA A C 1
ATOM 1851 O O . ALA A 1 236 ? -7.847 -6.061 -9.381 1.00 92.19 236 ALA A O 1
ATOM 1852 N N . ARG A 1 237 ? -8.809 -4.044 -9.512 1.00 91.06 237 ARG A N 1
ATOM 1853 C CA . ARG A 1 237 ? -7.777 -3.420 -10.361 1.00 91.06 237 ARG A CA 1
ATOM 1854 C C . ARG A 1 237 ? -6.395 -3.301 -9.704 1.00 91.06 237 ARG A C 1
ATOM 1856 O O . ARG A 1 237 ? -5.396 -3.182 -10.400 1.00 91.06 237 ARG A O 1
ATOM 1863 N N . SER A 1 238 ? -6.341 -3.321 -8.374 1.00 92.44 238 SER A N 1
ATOM 1864 C CA . SER A 1 238 ? -5.105 -3.269 -7.590 1.00 92.44 238 SER A CA 1
ATOM 1865 C C . SER A 1 238 ? -4.569 -4.659 -7.230 1.00 92.44 238 SER A C 1
ATOM 1867 O O . SER A 1 238 ? -3.532 -4.747 -6.575 1.00 92.44 238 SER A O 1
ATOM 1869 N N . ALA A 1 239 ? -5.260 -5.729 -7.635 1.00 94.75 239 ALA A N 1
ATOM 1870 C CA . ALA A 1 239 ? -4.812 -7.099 -7.431 1.00 94.75 239 ALA A CA 1
ATOM 1871 C C . ALA A 1 239 ? -3.586 -7.418 -8.298 1.00 94.75 239 ALA A C 1
ATOM 1873 O O . ALA A 1 239 ? -3.476 -6.950 -9.432 1.00 94.75 239 ALA A O 1
ATOM 1874 N N . PHE A 1 240 ? -2.680 -8.241 -7.778 1.00 95.75 240 PHE A N 1
ATOM 1875 C CA . PHE A 1 240 ? -1.563 -8.792 -8.545 1.00 95.75 240 PHE A CA 1
ATOM 1876 C C . PHE A 1 240 ? -1.118 -10.130 -7.961 1.00 95.75 240 PHE A C 1
ATOM 1878 O O . PHE A 1 240 ? -1.165 -10.334 -6.754 1.00 95.75 240 PHE A O 1
ATOM 1885 N N . SER A 1 241 ? -0.627 -11.036 -8.798 1.00 94.88 241 SER A N 1
ATOM 1886 C CA . SER A 1 241 ? 0.026 -12.258 -8.322 1.00 94.88 241 SER A CA 1
ATOM 1887 C C . SER A 1 241 ? 1.452 -11.984 -7.827 1.00 94.88 241 SER A C 1
ATOM 1889 O O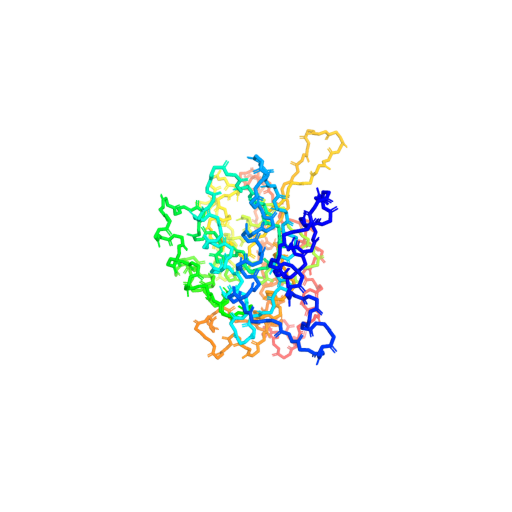 . SER A 1 241 ? 2.103 -11.019 -8.240 1.00 94.88 241 SER A O 1
ATOM 1891 N N . GLU A 1 242 ? 1.983 -12.869 -6.976 1.00 94.12 242 GLU A N 1
ATOM 1892 C CA . GLU A 1 242 ? 3.389 -12.782 -6.554 1.00 94.12 242 GLU A CA 1
ATOM 1893 C C . GLU A 1 242 ? 4.341 -12.848 -7.756 1.00 94.12 242 GLU A C 1
ATOM 1895 O O . GLU A 1 242 ? 5.285 -12.062 -7.831 1.00 94.12 242 GLU A O 1
ATOM 1900 N N . ALA A 1 243 ? 4.057 -13.710 -8.738 1.00 93.12 243 ALA A N 1
ATOM 1901 C CA . ALA A 1 243 ? 4.864 -13.836 -9.949 1.00 93.12 243 ALA A CA 1
ATOM 1902 C C . ALA A 1 243 ? 4.884 -12.536 -10.774 1.00 93.12 243 ALA A C 1
ATOM 1904 O O . ALA A 1 243 ? 5.951 -12.097 -11.200 1.00 93.12 243 ALA A O 1
ATOM 1905 N N . GLU A 1 244 ? 3.736 -11.875 -10.958 1.00 93.38 244 GLU A N 1
ATOM 1906 C CA . GLU A 1 244 ? 3.665 -10.581 -11.652 1.00 93.38 244 GLU A CA 1
ATOM 1907 C C . GLU A 1 244 ? 4.427 -9.482 -10.909 1.00 93.38 244 GLU A C 1
ATOM 1909 O O . GLU A 1 244 ? 5.084 -8.651 -11.539 1.00 93.38 244 GLU A O 1
ATOM 1914 N N . ALA A 1 245 ? 4.352 -9.460 -9.577 1.00 95.25 245 ALA A N 1
ATOM 1915 C CA . ALA A 1 245 ? 5.077 -8.494 -8.761 1.00 95.25 245 ALA A CA 1
ATOM 1916 C C . ALA A 1 245 ? 6.592 -8.725 -8.812 1.00 95.25 245 ALA A C 1
ATOM 1918 O O . ALA A 1 245 ? 7.339 -7.783 -9.076 1.00 95.25 245 ALA A O 1
ATOM 1919 N N . HIS A 1 246 ? 7.051 -9.965 -8.634 1.00 94.88 246 HIS A N 1
ATOM 1920 C CA . HIS A 1 246 ? 8.464 -10.320 -8.749 1.00 94.88 246 HIS A CA 1
ATOM 1921 C C . HIS A 1 246 ? 9.017 -10.014 -10.145 1.00 94.88 246 HIS A C 1
ATOM 1923 O O . HIS A 1 246 ? 10.075 -9.395 -10.264 1.00 94.88 246 HIS A O 1
ATOM 1929 N N . LEU A 1 247 ? 8.271 -10.343 -11.201 1.00 93.00 247 LEU A N 1
ATOM 1930 C CA . LEU A 1 247 ? 8.659 -10.036 -12.574 1.00 93.00 247 LEU A CA 1
ATOM 1931 C C . LEU A 1 247 ? 8.719 -8.525 -12.836 1.00 93.00 247 LEU A C 1
ATOM 1933 O O . LEU A 1 247 ? 9.643 -8.052 -13.498 1.00 93.00 247 LEU A O 1
ATOM 1937 N N . HIS A 1 248 ? 7.768 -7.756 -12.298 1.00 94.69 248 HIS A N 1
ATOM 1938 C CA . HIS A 1 248 ? 7.773 -6.291 -12.370 1.00 94.69 248 HIS A CA 1
ATOM 1939 C C . HIS A 1 248 ? 9.010 -5.695 -11.693 1.00 94.69 248 HIS A C 1
ATOM 1941 O O . HIS A 1 248 ? 9.666 -4.831 -12.277 1.00 94.69 248 HIS A O 1
ATOM 1947 N N . ILE A 1 249 ? 9.358 -6.172 -10.494 1.00 95.06 249 ILE A N 1
ATOM 1948 C CA . ILE A 1 249 ? 10.539 -5.713 -9.751 1.00 95.06 249 ILE A CA 1
ATOM 1949 C C . ILE A 1 249 ? 11.814 -6.080 -10.517 1.00 95.06 249 ILE A C 1
ATOM 1951 O O . ILE A 1 249 ? 12.631 -5.202 -10.772 1.00 95.06 249 ILE A O 1
ATOM 1955 N N . ALA A 1 250 ? 11.955 -7.327 -10.978 1.00 92.62 250 ALA A N 1
ATOM 1956 C CA . ALA A 1 250 ? 13.118 -7.761 -11.755 1.00 92.62 250 ALA A CA 1
ATOM 1957 C C . ALA A 1 250 ? 13.309 -6.925 -13.034 1.00 92.62 250 ALA A C 1
ATOM 1959 O O . ALA A 1 250 ? 14.413 -6.456 -13.311 1.00 92.62 250 ALA A O 1
ATOM 1960 N N . ARG A 1 251 ? 12.228 -6.669 -13.786 1.00 91.88 251 ARG A N 1
ATOM 1961 C CA . ARG A 1 251 ? 12.258 -5.796 -14.974 1.00 91.88 251 ARG A CA 1
ATOM 1962 C C . ARG A 1 251 ? 12.645 -4.365 -14.625 1.00 91.88 251 ARG A C 1
ATOM 1964 O O . ARG A 1 251 ? 13.475 -3.783 -15.310 1.00 91.88 251 ARG A O 1
ATOM 1971 N N . SER A 1 252 ? 12.079 -3.824 -13.551 1.00 93.44 252 SER A N 1
ATOM 1972 C CA . SER A 1 252 ? 12.403 -2.490 -13.039 1.00 93.44 252 SER A CA 1
ATOM 1973 C C . SER A 1 252 ? 13.878 -2.361 -12.663 1.00 93.44 252 SER A C 1
ATOM 1975 O O . SER A 1 252 ? 14.521 -1.395 -13.063 1.00 93.44 252 SER A O 1
ATOM 1977 N N . CYS A 1 253 ? 14.433 -3.359 -11.975 1.00 92.25 253 CYS A N 1
ATOM 1978 C CA . CYS A 1 253 ? 15.850 -3.420 -11.638 1.00 92.25 253 CYS A CA 1
ATOM 1979 C C . CYS A 1 253 ? 16.740 -3.413 -12.890 1.00 92.25 253 CYS A C 1
ATOM 1981 O O . CYS A 1 253 ? 17.659 -2.604 -12.991 1.00 92.25 253 CYS A O 1
ATOM 1983 N N . LEU A 1 254 ? 16.456 -4.286 -13.861 1.00 90.69 254 LEU A N 1
ATOM 1984 C CA . LEU A 1 254 ? 17.245 -4.385 -15.092 1.00 90.69 254 LEU A CA 1
ATOM 1985 C C . LEU A 1 254 ? 17.158 -3.107 -15.931 1.00 90.69 254 LEU A C 1
ATOM 1987 O O . LEU A 1 254 ? 18.180 -2.607 -16.388 1.00 90.69 254 LEU A O 1
ATOM 1991 N N . ALA A 1 255 ? 15.956 -2.556 -16.097 1.00 90.44 255 ALA A N 1
ATOM 1992 C CA . ALA A 1 255 ? 15.728 -1.330 -16.855 1.00 90.44 255 ALA A CA 1
ATOM 1993 C C . ALA A 1 255 ? 16.471 -0.134 -16.235 1.00 90.44 255 ALA A C 1
ATOM 1995 O O . ALA A 1 255 ? 17.107 0.643 -16.943 1.00 90.44 255 ALA A O 1
ATOM 1996 N N . TYR A 1 256 ? 16.452 -0.029 -14.905 1.00 90.19 256 TYR A N 1
ATOM 1997 C CA . TYR A 1 256 ? 17.205 0.984 -14.169 1.00 90.19 256 TYR A CA 1
ATOM 1998 C C . TYR A 1 256 ? 18.719 0.818 -14.351 1.00 90.19 256 TYR A C 1
ATOM 2000 O O . TYR A 1 256 ? 19.425 1.792 -14.593 1.00 90.19 256 TYR A O 1
ATOM 2008 N N . HIS A 1 257 ? 19.221 -0.418 -14.271 1.00 87.56 257 HIS A N 1
ATOM 2009 C CA . HIS A 1 257 ? 20.646 -0.704 -14.427 1.00 87.56 257 HIS A CA 1
ATOM 2010 C C . HIS A 1 257 ? 21.149 -0.394 -15.842 1.00 87.56 257 HIS A C 1
ATOM 2012 O O . HIS A 1 257 ? 22.202 0.219 -15.989 1.00 87.56 257 HIS A O 1
ATOM 2018 N N . LEU A 1 258 ? 20.372 -0.756 -16.869 1.00 88.00 258 LEU A N 1
ATOM 2019 C CA . LEU A 1 258 ? 20.677 -0.436 -18.265 1.00 88.00 258 LEU A CA 1
ATOM 2020 C C . LEU A 1 258 ? 20.706 1.075 -18.501 1.00 88.00 258 LEU A C 1
ATOM 2022 O O . LEU A 1 258 ? 21.663 1.569 -19.081 1.00 88.00 258 LEU A O 1
ATOM 2026 N N . GLN A 1 259 ? 19.718 1.818 -17.987 1.00 86.62 259 GLN A N 1
ATOM 2027 C CA . GLN A 1 259 ? 19.712 3.271 -18.154 1.00 86.62 259 GLN A CA 1
ATOM 2028 C C . GLN A 1 259 ? 20.935 3.921 -17.496 1.00 86.62 259 GLN A C 1
ATOM 2030 O O . GLN A 1 259 ? 21.497 4.839 -18.073 1.00 86.62 259 GLN A O 1
ATOM 2035 N N . ILE A 1 260 ? 21.355 3.467 -16.309 1.00 84.69 260 ILE A N 1
ATOM 2036 C CA . ILE A 1 260 ? 22.570 3.993 -15.663 1.00 84.69 260 ILE A CA 1
ATOM 2037 C C . ILE A 1 260 ? 23.823 3.631 -16.457 1.00 84.69 260 ILE A C 1
ATOM 2039 O O . ILE A 1 260 ? 24.708 4.468 -16.587 1.00 84.69 260 ILE A O 1
ATOM 2043 N N . GLY A 1 261 ? 23.907 2.402 -16.972 1.00 84.00 261 GLY A N 1
ATOM 2044 C CA . GLY A 1 261 ? 25.055 1.949 -17.759 1.00 84.00 261 GLY A CA 1
ATOM 2045 C C . GLY A 1 261 ? 25.237 2.705 -19.077 1.00 84.00 261 GLY A C 1
ATOM 2046 O O . GLY A 1 261 ? 26.364 2.811 -19.552 1.00 84.00 261 GLY A O 1
ATOM 2047 N N . ASP A 1 262 ? 24.152 3.244 -19.634 1.00 85.12 262 ASP A N 1
ATOM 2048 C CA . ASP A 1 262 ? 24.169 4.041 -20.863 1.00 85.12 262 ASP A CA 1
ATOM 2049 C C . ASP A 1 262 ? 24.491 5.532 -20.623 1.00 85.12 262 ASP A C 1
ATOM 2051 O O . ASP A 1 262 ? 24.756 6.250 -21.588 1.00 85.12 262 ASP A O 1
ATOM 2055 N N . MET A 1 263 ? 24.469 6.012 -19.371 1.00 83.69 263 MET A N 1
ATOM 2056 C CA . MET A 1 263 ? 24.779 7.412 -19.047 1.00 83.69 263 MET A CA 1
ATOM 2057 C C . MET A 1 263 ? 26.284 7.679 -19.092 1.00 83.69 263 MET A C 1
ATOM 2059 O O . MET A 1 263 ? 27.081 6.898 -18.571 1.00 83.69 263 MET A O 1
ATOM 2063 N N . ASP A 1 264 ? 26.668 8.837 -19.629 1.00 83.81 264 ASP A N 1
ATOM 2064 C CA . ASP A 1 264 ? 28.023 9.356 -19.447 1.00 83.81 264 ASP A CA 1
ATOM 2065 C C . ASP A 1 264 ? 28.221 9.981 -18.049 1.00 83.81 264 ASP A C 1
ATOM 2067 O O . ASP A 1 264 ? 27.269 10.203 -17.289 1.00 83.81 264 ASP A O 1
ATOM 2071 N N . ASP A 1 265 ? 29.478 10.264 -17.690 1.00 78.88 265 ASP A N 1
ATOM 2072 C CA . ASP A 1 265 ? 29.828 10.822 -16.378 1.00 78.88 265 ASP A CA 1
ATOM 2073 C C . ASP A 1 265 ? 29.117 12.161 -16.103 1.00 78.88 265 ASP A C 1
ATOM 2075 O O . ASP A 1 265 ? 28.722 12.434 -14.966 1.00 78.88 265 ASP A O 1
ATOM 2079 N N . ASP A 1 266 ? 28.898 12.992 -17.126 1.00 78.62 266 ASP A N 1
ATOM 2080 C CA . ASP A 1 266 ? 28.229 14.288 -16.986 1.00 78.62 266 ASP A CA 1
ATOM 2081 C C . ASP A 1 266 ? 26.721 14.122 -16.738 1.00 78.62 266 ASP A C 1
ATOM 2083 O O . ASP A 1 266 ? 26.124 14.848 -15.932 1.00 78.62 266 ASP A O 1
ATOM 2087 N N . GLU A 1 267 ? 26.081 13.172 -17.413 1.00 75.75 267 GLU A N 1
ATOM 2088 C CA . GLU A 1 267 ? 24.681 12.801 -17.231 1.00 75.75 267 GLU A CA 1
ATOM 2089 C C . GLU A 1 267 ? 24.433 12.168 -15.863 1.00 75.75 267 GLU A C 1
ATOM 2091 O O . GLU A 1 267 ? 23.463 12.542 -15.181 1.00 75.75 267 GLU A O 1
ATOM 2096 N N . ALA A 1 268 ? 25.335 11.280 -15.437 1.00 73.31 268 ALA A N 1
ATOM 2097 C CA . ALA A 1 268 ? 25.328 10.651 -14.124 1.00 73.31 268 ALA A CA 1
ATOM 2098 C C . ALA A 1 268 ? 25.503 11.692 -13.010 1.00 73.31 268 ALA A C 1
ATOM 2100 O O . ALA A 1 268 ? 24.728 11.718 -12.052 1.00 73.31 268 ALA A O 1
ATOM 2101 N N . ASN A 1 269 ? 26.432 12.638 -13.158 1.00 74.00 269 ASN A N 1
ATOM 2102 C CA . ASN A 1 269 ? 26.633 13.680 -12.151 1.00 74.00 269 ASN A CA 1
ATOM 2103 C C . ASN A 1 269 ? 25.419 14.631 -12.068 1.00 74.00 269 ASN A C 1
ATOM 2105 O O . ASN A 1 269 ? 24.993 15.036 -10.984 1.00 74.00 269 ASN A O 1
ATOM 2109 N N . LYS A 1 270 ? 24.762 14.910 -13.205 1.00 73.31 270 LYS A N 1
ATOM 2110 C CA . LYS A 1 270 ? 23.475 15.632 -13.257 1.00 73.31 270 LYS A CA 1
ATOM 2111 C C . LYS A 1 270 ? 22.294 14.801 -12.742 1.00 73.31 270 LYS A C 1
ATOM 2113 O O . LYS A 1 270 ? 21.206 15.349 -12.557 1.00 73.31 270 LYS A O 1
ATOM 2118 N N . CYS A 1 271 ? 22.407 13.477 -12.606 1.00 66.00 271 CYS A N 1
ATOM 2119 C CA . CYS A 1 271 ? 21.352 12.622 -12.038 1.00 66.00 271 CYS A CA 1
ATOM 2120 C C . CYS A 1 271 ? 21.220 12.791 -10.532 1.00 66.00 271 CYS A C 1
ATOM 2122 O O . CYS A 1 271 ? 20.146 12.505 -9.999 1.00 66.00 271 CYS A O 1
ATOM 2124 N N . GLY A 1 272 ? 22.240 13.305 -9.847 1.00 71.75 272 GLY A N 1
ATOM 2125 C CA . GLY A 1 272 ? 22.287 13.212 -8.395 1.00 71.75 272 GLY A CA 1
ATOM 2126 C C . GLY A 1 272 ? 22.380 11.747 -7.943 1.00 71.75 272 GLY A C 1
ATOM 2127 O O . GLY A 1 272 ? 22.710 10.875 -8.746 1.00 71.75 272 GLY A O 1
ATOM 2128 N N . PRO A 1 273 ? 22.106 11.452 -6.663 1.00 78.00 273 PRO A N 1
ATOM 2129 C CA . PRO A 1 273 ? 22.298 10.109 -6.132 1.00 78.00 273 PRO A CA 1
ATOM 2130 C C . PRO A 1 273 ? 21.314 9.110 -6.754 1.00 78.00 273 PRO A C 1
ATOM 2132 O O . PRO A 1 273 ? 20.118 9.384 -6.846 1.00 78.00 273 PRO A O 1
ATOM 2135 N N . PHE A 1 274 ? 21.826 7.939 -7.134 1.00 80.50 274 PHE A N 1
ATOM 2136 C CA . PHE A 1 274 ? 21.039 6.779 -7.553 1.00 80.50 274 PHE A CA 1
ATOM 2137 C C . PHE A 1 274 ? 20.629 5.980 -6.315 1.00 80.50 274 PHE A C 1
ATOM 2139 O O . PHE A 1 274 ? 21.420 5.208 -5.771 1.00 80.50 274 PHE A O 1
ATOM 2146 N N . LEU A 1 275 ? 19.406 6.189 -5.837 1.00 86.44 275 LEU A N 1
ATOM 2147 C CA . LEU A 1 275 ? 19.004 5.768 -4.493 1.00 86.44 275 LEU A CA 1
ATOM 2148 C C . LEU A 1 275 ? 18.750 4.264 -4.396 1.00 86.44 275 LEU A C 1
ATOM 2150 O O . LEU A 1 275 ? 18.945 3.683 -3.329 1.00 86.44 275 LEU A O 1
ATOM 2154 N N . LEU A 1 276 ? 18.354 3.638 -5.505 1.00 87.75 276 LEU A N 1
ATOM 2155 C CA . LEU A 1 276 ? 18.082 2.204 -5.585 1.00 87.75 276 LEU A CA 1
ATOM 2156 C C . LEU A 1 276 ? 19.290 1.344 -5.996 1.00 87.75 276 LEU A C 1
ATOM 2158 O O . LEU A 1 276 ? 19.150 0.123 -6.057 1.00 87.75 276 LEU A O 1
ATOM 2162 N N . GLY A 1 277 ? 20.461 1.935 -6.269 1.00 83.44 277 GLY A N 1
ATOM 2163 C CA . GLY A 1 277 ? 21.614 1.234 -6.861 1.00 83.44 277 GLY A CA 1
ATOM 2164 C C . GLY A 1 277 ? 22.044 -0.034 -6.109 1.00 83.44 277 GLY A C 1
ATOM 2165 O O . GLY A 1 277 ? 22.149 -1.111 -6.704 1.00 83.44 277 GLY A O 1
ATOM 2166 N N . ASP A 1 278 ? 22.207 0.063 -4.788 1.00 83.88 278 ASP A N 1
ATOM 2167 C CA . ASP A 1 278 ? 22.631 -1.062 -3.938 1.00 83.88 278 ASP A CA 1
ATOM 2168 C C . ASP A 1 278 ? 21.611 -2.206 -3.932 1.00 83.88 278 ASP A C 1
ATOM 2170 O O . ASP A 1 278 ? 21.958 -3.388 -3.981 1.00 83.88 278 ASP A O 1
ATOM 2174 N N . TYR A 1 279 ? 20.323 -1.863 -3.891 1.00 87.00 279 TYR A N 1
ATOM 2175 C CA . TYR A 1 279 ? 19.268 -2.867 -3.902 1.00 87.00 279 TYR A CA 1
ATOM 2176 C C . TYR A 1 279 ? 19.157 -3.537 -5.268 1.00 87.00 279 TYR A C 1
ATOM 2178 O O . TYR A 1 279 ? 19.118 -4.759 -5.366 1.00 87.00 279 TYR A O 1
ATOM 2186 N N . ILE A 1 280 ? 19.134 -2.736 -6.332 1.00 86.69 280 ILE A N 1
ATOM 2187 C CA . ILE A 1 280 ? 18.920 -3.213 -7.696 1.00 86.69 280 ILE A CA 1
ATOM 2188 C C . ILE A 1 280 ? 20.039 -4.152 -8.132 1.00 86.69 280 ILE A C 1
ATOM 2190 O O . ILE A 1 280 ? 19.740 -5.196 -8.704 1.00 86.69 280 ILE A O 1
ATOM 2194 N N . SER A 1 281 ? 21.295 -3.829 -7.815 1.00 83.69 281 SER A N 1
ATOM 2195 C CA . SER A 1 281 ? 22.461 -4.642 -8.189 1.00 83.69 281 SER A CA 1
ATOM 2196 C C . SER A 1 281 ? 22.452 -6.055 -7.593 1.00 83.69 281 SER A C 1
ATOM 2198 O O . SER A 1 281 ? 22.977 -6.978 -8.212 1.00 83.69 281 SER A O 1
ATOM 2200 N N . SER A 1 282 ? 21.827 -6.243 -6.428 1.00 84.31 282 SER A N 1
ATOM 2201 C CA . SER A 1 282 ? 21.832 -7.512 -5.691 1.00 84.31 282 SER A CA 1
ATOM 2202 C C . SER A 1 282 ? 20.500 -8.269 -5.736 1.00 84.31 282 SER A C 1
ATOM 2204 O O . SER A 1 282 ? 20.489 -9.496 -5.650 1.00 84.31 282 SER A O 1
ATOM 2206 N N . ALA A 1 283 ? 19.371 -7.572 -5.887 1.00 84.75 283 ALA A N 1
ATOM 2207 C CA . ALA A 1 283 ? 18.047 -8.170 -5.729 1.00 84.75 283 ALA A CA 1
ATOM 2208 C C . ALA A 1 283 ? 17.455 -8.743 -7.025 1.00 84.75 283 ALA A C 1
ATOM 2210 O O . ALA A 1 283 ? 16.660 -9.681 -6.963 1.00 84.75 283 ALA A O 1
ATOM 2211 N N . TRP A 1 284 ? 17.811 -8.211 -8.201 1.00 88.19 284 TRP A N 1
ATOM 2212 C CA . TRP A 1 284 ? 17.166 -8.606 -9.463 1.00 88.19 284 TRP A CA 1
ATOM 2213 C C . TRP A 1 284 ? 17.207 -10.118 -9.767 1.00 88.19 284 TRP A C 1
ATOM 2215 O O . TRP A 1 284 ? 16.171 -10.627 -10.207 1.00 88.19 284 TRP A O 1
ATOM 2225 N N . PRO A 1 285 ? 18.302 -10.869 -9.498 1.00 88.31 285 PRO A N 1
ATOM 2226 C CA . PRO A 1 285 ? 18.331 -12.306 -9.769 1.00 88.31 285 PRO A CA 1
ATOM 2227 C C . PRO A 1 285 ? 17.375 -13.065 -8.848 1.00 88.31 285 PRO A C 1
ATOM 2229 O O . PRO A 1 285 ? 16.669 -13.958 -9.302 1.00 88.31 285 PRO A O 1
ATOM 2232 N N . VAL A 1 286 ? 17.294 -12.653 -7.578 1.00 88.81 286 VAL A N 1
ATOM 2233 C CA . VAL A 1 286 ? 16.425 -13.263 -6.559 1.00 88.81 286 VAL A CA 1
ATOM 2234 C C . VAL A 1 286 ? 14.954 -13.108 -6.941 1.00 88.81 286 VAL A C 1
ATOM 2236 O O . VAL A 1 286 ? 14.175 -14.050 -6.820 1.00 88.81 286 VAL A O 1
ATOM 2239 N N . HIS A 1 287 ? 14.564 -11.932 -7.445 1.00 90.75 287 HIS A N 1
ATOM 2240 C CA . HIS A 1 287 ? 13.202 -11.729 -7.938 1.00 90.75 287 HIS A CA 1
ATOM 2241 C C . HIS A 1 287 ? 12.907 -12.560 -9.187 1.00 90.75 287 HIS A C 1
ATOM 2243 O O . HIS A 1 287 ? 11.782 -13.017 -9.335 1.00 90.75 287 HIS A O 1
ATOM 2249 N N . LEU A 1 288 ? 13.876 -12.768 -10.078 1.00 89.62 288 LEU A N 1
ATOM 2250 C CA . LEU A 1 288 ? 13.658 -13.563 -11.284 1.00 89.62 288 LEU A CA 1
ATOM 2251 C C . LEU A 1 288 ? 13.585 -15.072 -10.984 1.00 89.62 288 LEU A C 1
ATOM 2253 O O . LEU A 1 288 ? 12.790 -15.774 -11.603 1.00 89.62 288 LEU A O 1
ATOM 2257 N N . GLU A 1 289 ? 14.365 -15.561 -10.017 1.00 88.75 289 GLU A N 1
ATOM 2258 C CA . GLU A 1 289 ? 14.438 -16.980 -9.638 1.00 88.75 289 GLU A CA 1
ATOM 2259 C C . GLU A 1 289 ? 13.107 -17.536 -9.111 1.00 88.75 289 GLU A C 1
ATOM 2261 O O . GLU A 1 289 ? 12.768 -18.690 -9.368 1.00 88.75 289 GLU A O 1
ATOM 2266 N N . VAL A 1 290 ? 12.318 -16.708 -8.424 1.00 88.12 290 VAL A N 1
ATOM 2267 C CA . VAL A 1 290 ? 11.003 -17.103 -7.890 1.00 88.12 290 VAL A CA 1
ATOM 2268 C C . VAL A 1 290 ? 9.868 -17.011 -8.917 1.00 88.12 290 VAL A C 1
ATOM 2270 O O . VAL A 1 290 ? 8.744 -17.420 -8.627 1.00 88.12 290 VAL A O 1
ATOM 2273 N N . VAL A 1 291 ? 10.127 -16.478 -10.116 1.00 89.31 291 VAL A N 1
ATOM 2274 C CA . VAL A 1 291 ? 9.129 -16.395 -11.190 1.00 89.31 291 VAL A CA 1
ATOM 2275 C C . VAL A 1 291 ? 9.169 -17.688 -12.013 1.00 89.31 291 VAL A C 1
ATOM 2277 O O . VAL A 1 291 ? 10.228 -18.018 -12.554 1.00 89.31 291 VAL A O 1
ATOM 2280 N N . PRO A 1 292 ? 8.034 -18.397 -12.184 1.00 87.12 292 PRO A N 1
ATOM 2281 C CA . PRO A 1 292 ? 7.947 -19.553 -13.076 1.00 87.12 292 PRO A CA 1
ATOM 2282 C C . PRO A 1 292 ? 8.472 -19.232 -14.479 1.00 87.12 292 PRO A C 1
ATOM 2284 O O . PRO A 1 292 ? 8.137 -18.186 -15.046 1.00 87.12 292 PRO A O 1
ATOM 2287 N N . ARG A 1 293 ? 9.290 -20.123 -15.054 1.00 83.00 293 ARG A N 1
ATOM 2288 C CA . ARG A 1 293 ? 9.966 -19.890 -16.345 1.00 83.00 293 ARG A CA 1
ATOM 2289 C C . ARG A 1 293 ? 8.989 -19.652 -17.493 1.00 83.00 293 ARG A C 1
ATOM 2291 O O . ARG A 1 293 ? 9.307 -18.932 -18.431 1.00 83.00 293 ARG A O 1
ATOM 2298 N N . GLU A 1 294 ? 7.788 -20.205 -17.402 1.00 85.00 294 GLU A N 1
ATOM 2299 C CA . GLU A 1 294 ? 6.713 -20.045 -18.382 1.00 85.00 294 GLU A CA 1
ATOM 2300 C C . GLU A 1 294 ? 6.227 -18.591 -18.482 1.00 85.00 294 GLU A C 1
ATOM 2302 O O . GLU A 1 294 ? 5.676 -18.188 -19.505 1.00 85.00 294 GLU A O 1
ATOM 2307 N N . LEU A 1 295 ? 6.434 -17.798 -17.426 1.00 81.00 295 LEU A N 1
ATOM 2308 C CA . LEU A 1 295 ? 6.056 -16.386 -17.350 1.00 81.00 295 LEU A CA 1
ATOM 2309 C C . LEU A 1 295 ? 7.204 -15.444 -17.737 1.00 81.00 295 LEU A C 1
ATOM 2311 O O . LEU A 1 295 ? 7.030 -14.220 -17.750 1.00 81.00 295 LEU A O 1
ATOM 2315 N N . TRP A 1 296 ? 8.387 -15.982 -18.042 1.00 77.44 296 TRP A N 1
ATOM 2316 C CA . TRP A 1 296 ? 9.521 -15.167 -18.452 1.00 77.44 296 TRP A CA 1
ATOM 2317 C C . TRP A 1 296 ? 9.253 -14.550 -19.831 1.00 77.44 296 TRP A C 1
ATOM 2319 O O . TRP A 1 296 ? 8.594 -15.156 -20.679 1.00 77.44 296 TRP A O 1
ATOM 2329 N N . PRO A 1 297 ? 9.759 -13.332 -20.103 1.00 66.25 297 PRO A N 1
ATOM 2330 C CA . PRO A 1 297 ? 9.685 -12.785 -21.446 1.00 66.25 297 PRO A CA 1
ATOM 2331 C C . PRO A 1 297 ? 10.383 -13.741 -22.431 1.00 66.25 297 PRO A C 1
ATOM 2333 O O . PRO A 1 297 ? 11.455 -14.252 -22.102 1.00 66.25 297 PRO A O 1
ATOM 2336 N N . PRO A 1 298 ? 9.872 -13.912 -23.665 1.00 65.44 298 PRO A N 1
ATOM 2337 C CA . PRO A 1 298 ? 10.451 -14.839 -24.642 1.00 65.44 298 PRO A CA 1
ATOM 2338 C C . PRO A 1 298 ? 11.937 -14.582 -24.931 1.00 65.44 298 PRO A C 1
ATOM 2340 O O . PRO A 1 298 ? 12.667 -15.487 -25.307 1.00 65.44 298 PRO A O 1
ATOM 2343 N N . LYS A 1 299 ? 12.400 -13.343 -24.720 1.00 57.31 299 LYS A N 1
ATOM 2344 C CA . LYS A 1 299 ? 13.802 -12.930 -24.877 1.00 57.31 299 LYS A CA 1
ATOM 2345 C C . LYS A 1 299 ? 14.755 -13.513 -23.819 1.00 57.31 299 LYS A C 1
ATOM 2347 O O . LYS A 1 299 ? 15.959 -13.397 -23.995 1.00 57.31 299 LYS A O 1
ATOM 2352 N N . VAL A 1 300 ? 14.233 -14.083 -22.730 1.00 52.34 300 VAL A N 1
ATOM 2353 C CA . VAL A 1 300 ? 15.001 -14.589 -21.574 1.00 52.34 300 VAL A CA 1
ATOM 2354 C C . VAL A 1 300 ? 14.786 -16.096 -21.356 1.00 52.34 300 VAL A C 1
ATOM 2356 O O . VAL A 1 300 ? 15.456 -16.697 -20.528 1.00 52.34 300 VAL A O 1
ATOM 2359 N N . ALA A 1 301 ? 13.859 -16.718 -22.092 1.00 46.69 301 ALA A N 1
ATOM 2360 C CA . ALA A 1 301 ? 13.451 -18.116 -21.918 1.00 46.69 301 ALA A CA 1
ATOM 2361 C C . ALA A 1 301 ? 14.317 -19.141 -22.691 1.00 46.69 301 ALA A C 1
ATOM 2363 O O . ALA A 1 301 ? 13.898 -20.290 -22.834 1.00 46.69 301 ALA A O 1
ATOM 2364 N N . CYS A 1 302 ? 15.487 -18.733 -23.198 1.00 33.34 302 CYS A N 1
ATOM 2365 C CA . CYS A 1 302 ? 16.419 -19.594 -23.936 1.00 33.34 302 CYS A CA 1
ATOM 2366 C C . CYS A 1 302 ? 17.488 -20.198 -23.021 1.00 33.34 302 CYS A C 1
ATOM 2368 O O . CYS A 1 302 ? 18.107 -19.424 -22.258 1.00 33.34 302 CYS A O 1
#

Organism: NCBI:txid2588326

Sequence (302 aa):
MLASLAKQLCARRPVLPQLMESLYEYKERGERPDAKTLEAALMAAMGGFSTVHIVIDAMDECPVLKGERRRLLDTICRTATAAPATLHMLCTSRKEADIGAFDALRNLSSVVLIRKALSELPVGLDATYDRLLQGIDPKFESQVASSLKWLALSSKAFRIEELAEIFILRPDRTVVLDKVERLFKPQDVLKYLSGLVLAYDIPQYPPTDSHTQVRLPHFSIREYLVSDRITKGPAARSAFSEAEAHLHIARSCLAYHLQIGDMDDDEANKCGPFLLGDYISSAWPVHLEVVPRELWPPKVAC

Radius of gyration: 26.3 Å; chains: 1; bounding box: 58×39×75 Å

Foldseek 3Di:
DLQVLLVVLQVVDPDHDPLVVVVVVCVVVVHDDDLVSSLVSNLSSLPPAQADEEEAEALVPQDPPPNRSVSVVVSVVVSCVVCVRHYDYDYYHPLPLLCLLVVCVVPDPDPVSNVVSVVVRQDDDLSSLLVQLVPADPVQNVLLLQLLLCQQQDPDWAFLQVSQQSSQADLPDPCRGDPVSRDPDSVCSCVRCPSQKDWDWDQDPVNPDITITIHGSDNVSSVSLQDPSCCPGNSVVSHDHNLRSLQSLLSSLVSLVVVCVPDDPVRVVVVPDPRCVVVSVPCNVVSVVPHPLVPDDPVPND

InterPro domains:
  IPR056884 Nephrocystin 3-like, N-terminal [PF24883] (1-94)

pLDDT: mean 80.51, std 12.35, range [33.34, 97.31]